Protein AF-A0A7S1B4K0-F1 (afdb_monomer)

Nearest PDB structures (foldseek):
  6wnx-assembly1_A  TM=6.138E-01  e=2.950E-02  Homo sapiens

Sequence (212 aa):
MIASDHLKQIILNEEEMNAKNFHQQQEREEKNQLESDNSTKKPMEPSNCQAIVSYGTLPMQVNKSYDADFLGHVLNEICIHDSTYERGHDSAISKHMSHQEPSESTFSNALTLIGDVTPCILSYCDAPALCNAACVSQTWNAVANSDEMWEVLCRHRFGISSSEVLPPPDPTKMLYILAYKQLKDVFRNSMDSHCFFRNSYFTQNIQFLPRF

Organism: NCBI:txid216773

Secondary structure (DSSP, 8-state):
-HHHHHHHHHHHHHHHHHHHHHHHHHHHHHHHHHHHGGG------------------------S---HHHHHHHHHHHTTGGG-TT-----------------THHHHHHHHHHHHHHHHHHTT--HHHHHHHHTT-HHHHHHHT-HHHHHHHHHHHHS--GGGSSSPPSSHHHHHHHHHHHHHHHHHHHHHHHHHTTSSSS----------

pLDDT: mean 73.29, std 20.05, range [35.03, 96.25]

Structure (mmCIF, N/CA/C/O backbone):
data_AF-A0A7S1B4K0-F1
#
_entry.id   AF-A0A7S1B4K0-F1
#
loop_
_atom_site.group_PDB
_atom_site.id
_atom_site.type_symbol
_atom_site.label_atom_id
_atom_site.label_alt_id
_atom_site.label_comp_id
_atom_site.label_asym_id
_atom_site.label_entity_id
_atom_site.label_seq_id
_atom_site.pdbx_PDB_ins_code
_atom_site.Cartn_x
_atom_site.Cartn_y
_atom_site.Cartn_z
_atom_site.occupancy
_atom_site.B_iso_or_equiv
_atom_site.auth_seq_id
_atom_site.auth_comp_id
_atom_site.auth_asym_id
_atom_site.auth_atom_id
_atom_site.pdbx_PDB_model_num
ATOM 1 N N . MET A 1 1 ? -55.772 -15.298 5.135 1.00 60.38 1 MET A N 1
ATOM 2 C CA . MET A 1 1 ? -55.050 -16.560 4.844 1.00 60.38 1 MET A CA 1
ATOM 3 C C . MET A 1 1 ? -54.403 -16.607 3.455 1.00 60.38 1 MET A C 1
ATOM 5 O O . MET A 1 1 ? -53.394 -17.276 3.336 1.00 60.38 1 MET A O 1
ATOM 9 N N . ILE A 1 2 ? -54.871 -15.859 2.444 1.00 69.00 2 ILE A N 1
ATOM 10 C CA . ILE A 1 2 ? -54.344 -15.917 1.056 1.00 69.00 2 ILE A CA 1
ATOM 11 C C . ILE A 1 2 ? -52.885 -15.416 0.910 1.00 69.00 2 ILE A C 1
ATOM 13 O O . ILE A 1 2 ? -52.144 -15.895 0.060 1.00 69.00 2 ILE A O 1
ATOM 17 N N . ALA A 1 3 ? -52.428 -14.499 1.768 1.00 71.12 3 ALA A N 1
ATOM 18 C CA . ALA A 1 3 ? -51.077 -13.933 1.674 1.00 71.12 3 ALA A CA 1
ATOM 19 C C . ALA A 1 3 ? -49.942 -14.931 1.994 1.00 71.12 3 ALA A C 1
ATOM 21 O O . ALA A 1 3 ? -48.810 -14.724 1.566 1.00 71.12 3 ALA A O 1
ATOM 22 N N . SER A 1 4 ? -50.226 -16.016 2.726 1.00 81.94 4 SER A N 1
ATOM 23 C CA . SER A 1 4 ? -49.189 -16.975 3.130 1.00 81.94 4 SER A CA 1
ATOM 24 C C . SER A 1 4 ? -48.783 -17.923 2.001 1.00 81.94 4 SER A C 1
ATOM 26 O O . SER A 1 4 ? -47.619 -18.313 1.941 1.00 81.94 4 SER A O 1
ATOM 28 N N . ASP A 1 5 ? -49.706 -18.275 1.105 1.00 88.75 5 ASP A N 1
ATOM 29 C CA . ASP A 1 5 ? -49.426 -19.220 0.018 1.00 88.75 5 ASP A CA 1
ATOM 30 C C . ASP A 1 5 ? -48.651 -18.559 -1.128 1.00 88.75 5 ASP A C 1
ATOM 32 O O . ASP A 1 5 ? -47.794 -19.189 -1.746 1.00 88.75 5 ASP A O 1
ATOM 36 N N . HIS A 1 6 ? -48.864 -17.258 -1.351 1.00 87.75 6 HIS A N 1
ATOM 37 C CA . HIS A 1 6 ? -48.125 -16.499 -2.362 1.00 87.75 6 HIS A CA 1
ATOM 38 C C . HIS A 1 6 ? -46.638 -16.332 -1.999 1.00 87.75 6 HIS A C 1
ATOM 40 O O . HIS A 1 6 ? -45.775 -16.394 -2.869 1.00 87.75 6 HIS A O 1
ATOM 46 N N . LEU A 1 7 ? -46.318 -16.168 -0.711 1.00 88.06 7 LEU A N 1
ATOM 47 C CA . LEU A 1 7 ? -44.932 -16.074 -0.233 1.00 88.06 7 LEU A CA 1
ATOM 48 C C . LEU A 1 7 ? -44.173 -17.400 -0.378 1.00 88.06 7 LEU A C 1
ATOM 50 O O . LEU A 1 7 ? -43.013 -17.397 -0.775 1.00 88.06 7 LEU A O 1
ATOM 54 N N . LYS A 1 8 ? -44.837 -18.537 -0.133 1.00 89.81 8 LYS A N 1
ATOM 55 C CA . LYS A 1 8 ? -44.232 -19.866 -0.325 1.00 89.81 8 LYS A CA 1
ATOM 56 C C . LYS A 1 8 ? -43.901 -20.146 -1.791 1.00 89.81 8 LYS A C 1
ATOM 58 O O . LYS A 1 8 ? -42.855 -20.714 -2.072 1.00 89.81 8 LYS A O 1
ATOM 63 N N . GLN A 1 9 ? -44.760 -19.711 -2.713 1.00 88.25 9 GLN A N 1
ATOM 64 C CA . GLN A 1 9 ? -44.511 -19.838 -4.152 1.00 88.25 9 GLN A CA 1
ATOM 65 C C . GLN A 1 9 ? -43.302 -19.013 -4.614 1.00 88.25 9 GLN A C 1
ATOM 67 O O . GLN A 1 9 ? -42.521 -19.483 -5.433 1.00 88.25 9 GLN A O 1
ATOM 72 N N . ILE A 1 10 ? -43.104 -17.808 -4.067 1.00 90.50 10 ILE A N 1
ATOM 73 C CA . ILE A 1 10 ? -41.937 -16.978 -4.409 1.00 90.50 10 ILE A CA 1
ATOM 74 C C . ILE A 1 10 ? -40.638 -17.655 -3.956 1.00 90.50 10 ILE A C 1
ATOM 76 O O . ILE A 1 10 ? -39.708 -17.756 -4.749 1.00 90.50 10 ILE A O 1
ATOM 80 N N . ILE A 1 11 ? -40.602 -18.169 -2.723 1.00 90.75 11 ILE A N 1
ATOM 81 C CA . ILE A 1 11 ? -39.408 -18.822 -2.164 1.00 90.75 11 ILE A CA 1
ATOM 82 C C . ILE A 1 11 ? -39.040 -20.075 -2.970 1.00 90.75 11 ILE A C 1
ATOM 84 O O . ILE A 1 11 ? -37.884 -20.246 -3.343 1.00 90.75 11 ILE A O 1
ATOM 88 N N . LEU A 1 12 ? -40.026 -20.912 -3.312 1.00 91.06 12 LEU A N 1
ATOM 89 C CA . LEU A 1 12 ? -39.785 -22.118 -4.112 1.00 91.06 12 LEU A CA 1
ATOM 90 C C . LEU A 1 12 ? -39.248 -21.794 -5.516 1.00 91.06 12 LEU A C 1
ATOM 92 O O . LEU A 1 12 ? -38.350 -22.476 -6.006 1.00 91.06 12 LEU A O 1
ATOM 96 N N . ASN A 1 13 ? -39.746 -20.727 -6.145 1.00 91.00 13 ASN A N 1
ATOM 97 C CA . ASN A 1 13 ? -39.264 -20.302 -7.461 1.00 91.00 13 ASN A CA 1
ATOM 98 C C . ASN A 1 13 ? -37.827 -19.756 -7.413 1.00 91.00 13 ASN A C 1
ATOM 100 O O . ASN A 1 13 ? -37.070 -19.925 -8.369 1.00 91.00 13 ASN A O 1
ATOM 104 N N . GLU A 1 14 ? -37.444 -19.103 -6.316 1.00 92.19 14 GLU A N 1
ATOM 105 C CA . GLU A 1 14 ? -36.091 -18.577 -6.126 1.00 92.19 14 GLU A CA 1
ATOM 106 C C . GLU A 1 14 ? -35.074 -19.706 -5.900 1.00 92.19 14 GLU A C 1
ATOM 108 O O . GLU A 1 14 ? -34.0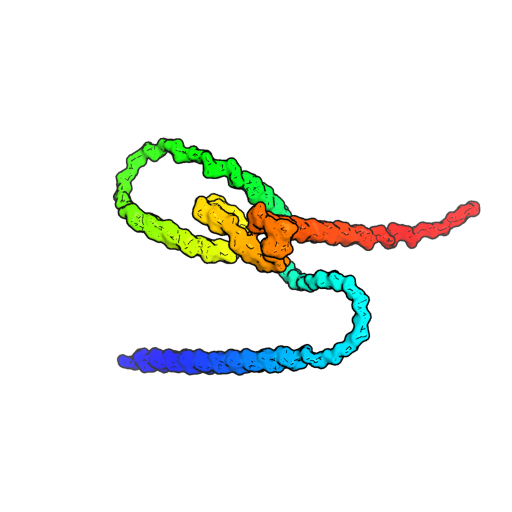04 -19.710 -6.512 1.00 92.19 14 GLU A O 1
ATOM 113 N N . GLU A 1 15 ? -35.439 -20.723 -5.114 1.00 92.69 15 GLU A N 1
ATOM 114 C CA . GLU A 1 15 ? -34.623 -21.929 -4.931 1.00 92.69 15 GLU A CA 1
ATOM 115 C C . GLU A 1 15 ? -34.437 -22.702 -6.247 1.00 92.69 15 GLU A C 1
ATOM 117 O O . GLU A 1 15 ? -33.321 -23.122 -6.568 1.00 92.69 15 GLU A O 1
ATOM 122 N N . GLU A 1 16 ? -35.491 -22.832 -7.061 1.00 92.31 16 GLU A N 1
ATOM 123 C CA . GLU A 1 16 ? -35.404 -23.519 -8.353 1.00 92.31 16 GLU A CA 1
ATOM 124 C C . GLU A 1 16 ? -34.523 -22.758 -9.361 1.00 92.31 16 GLU A C 1
ATOM 126 O O . GLU A 1 16 ? -33.751 -23.371 -10.107 1.00 92.31 16 GLU A O 1
ATOM 131 N N . MET A 1 17 ? -34.585 -21.421 -9.377 1.00 88.56 17 MET A N 1
ATOM 132 C CA . MET A 1 17 ? -33.692 -20.609 -10.214 1.00 88.56 17 MET A CA 1
ATOM 133 C C . MET A 1 17 ? -32.230 -20.713 -9.769 1.00 88.56 17 MET A C 1
ATOM 135 O O . MET A 1 17 ? -31.342 -20.832 -10.618 1.00 88.56 17 MET A O 1
ATOM 139 N N . ASN A 1 18 ? -31.970 -20.732 -8.461 1.00 90.06 18 ASN A N 1
ATOM 140 C CA . ASN A 1 18 ? -30.614 -20.877 -7.935 1.00 90.06 18 ASN A CA 1
ATOM 141 C C . ASN A 1 18 ? -30.009 -22.249 -8.269 1.00 90.06 18 ASN A C 1
ATOM 143 O O . ASN A 1 18 ? -28.850 -22.318 -8.682 1.00 90.06 18 ASN A O 1
ATOM 147 N N . ALA A 1 19 ? -30.797 -23.327 -8.197 1.00 91.75 19 ALA A N 1
ATOM 148 C CA . ALA A 1 19 ? -30.345 -24.663 -8.586 1.00 91.75 19 ALA A CA 1
ATOM 149 C C . ALA A 1 19 ? -29.967 -24.747 -10.079 1.00 91.75 19 ALA A C 1
ATOM 151 O O . ALA A 1 19 ? -28.950 -25.349 -10.434 1.00 91.75 19 ALA A O 1
ATOM 152 N N . LYS A 1 20 ? -30.741 -24.096 -10.960 1.00 91.62 20 LYS A N 1
ATOM 153 C CA . LYS A 1 20 ? -30.453 -24.051 -12.406 1.00 91.62 20 LYS A 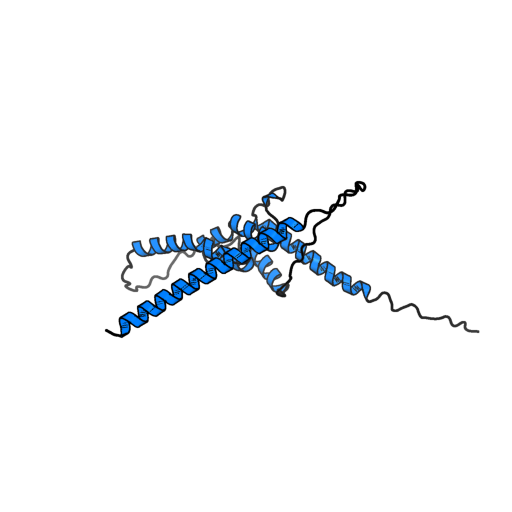CA 1
ATOM 154 C C . LYS A 1 20 ? -29.180 -23.263 -12.724 1.00 91.62 20 LYS A C 1
ATOM 156 O O . LYS A 1 20 ? -28.393 -23.702 -13.562 1.00 91.62 20 LYS A O 1
ATOM 161 N N . ASN A 1 21 ? -28.948 -22.142 -12.039 1.00 89.75 21 ASN A N 1
ATOM 162 C CA . ASN A 1 21 ? -27.729 -21.347 -12.219 1.00 89.75 21 ASN A CA 1
ATOM 163 C C . ASN A 1 21 ? -26.472 -22.105 -11.778 1.00 89.75 21 ASN A C 1
ATOM 165 O O . ASN A 1 21 ? -25.463 -22.064 -12.481 1.00 89.75 21 ASN A O 1
ATOM 169 N N . PHE A 1 22 ? -26.542 -22.836 -10.662 1.00 91.88 22 PHE A N 1
ATOM 170 C CA . PHE A 1 22 ? -25.411 -23.627 -10.176 1.00 91.88 22 PHE A CA 1
ATOM 171 C C . PHE A 1 22 ? -24.997 -24.711 -11.181 1.00 91.88 22 PHE A C 1
ATOM 173 O O . PHE A 1 22 ? -23.818 -24.842 -11.505 1.00 91.88 22 PHE A O 1
ATOM 180 N N . HIS A 1 23 ? -25.968 -25.435 -11.748 1.00 91.44 23 HIS A N 1
ATOM 181 C CA . HIS A 1 23 ? -25.673 -26.480 -12.729 1.00 91.44 23 HIS A CA 1
ATOM 182 C C . HIS A 1 23 ? -25.078 -25.912 -14.029 1.00 91.44 23 HIS A C 1
ATOM 184 O O . HIS A 1 23 ? -24.101 -26.445 -14.551 1.00 91.44 23 HIS A O 1
ATOM 190 N N . GLN A 1 24 ? -25.592 -24.772 -14.506 1.00 92.62 24 GLN A N 1
ATOM 191 C CA . GLN A 1 24 ? -25.048 -24.101 -15.690 1.00 92.62 24 GLN A CA 1
ATOM 192 C C . GLN A 1 24 ? -23.613 -23.591 -15.475 1.00 92.62 24 GLN A C 1
ATOM 194 O O . GLN A 1 24 ? -22.819 -23.548 -16.417 1.00 92.62 24 GLN A O 1
ATOM 199 N N . GLN A 1 25 ? -23.271 -23.177 -14.254 1.00 90.56 25 GLN A N 1
ATOM 200 C CA . GLN A 1 25 ? -21.917 -22.741 -13.931 1.00 90.56 25 GLN A CA 1
ATOM 201 C C . GLN A 1 25 ? -20.932 -23.917 -13.939 1.00 90.56 25 GLN A C 1
ATOM 203 O O . GLN A 1 25 ? -19.859 -23.796 -14.527 1.00 90.56 25 GLN A O 1
ATOM 208 N N . GLN A 1 26 ? -21.340 -25.070 -13.405 1.00 92.81 26 GLN A N 1
ATOM 209 C CA . GLN A 1 26 ? -20.536 -26.292 -13.415 1.00 92.81 26 GLN A CA 1
ATOM 210 C C . GLN A 1 26 ? -20.228 -26.778 -14.846 1.00 92.81 26 GLN A C 1
ATOM 212 O O . GLN A 1 26 ? -19.078 -27.079 -15.160 1.00 92.81 26 GLN A O 1
ATOM 217 N N . GLU A 1 27 ? -21.211 -26.752 -15.755 1.00 91.56 27 GLU A N 1
ATOM 218 C CA . GLU A 1 27 ? -20.994 -27.112 -17.170 1.00 91.56 27 GLU A CA 1
ATOM 219 C C . GLU A 1 27 ? -20.003 -26.175 -17.887 1.00 91.56 27 GLU A C 1
ATOM 221 O O . GLU A 1 27 ? -19.258 -26.600 -18.776 1.00 91.56 27 GLU A O 1
ATOM 226 N N . ARG A 1 28 ? -19.967 -24.883 -17.522 1.00 89.38 28 ARG A N 1
ATOM 227 C CA . ARG A 1 28 ? -18.998 -23.930 -18.095 1.00 89.38 28 ARG A CA 1
ATOM 228 C C . ARG A 1 28 ? -17.578 -24.201 -17.611 1.00 89.38 28 ARG A C 1
ATOM 230 O O . ARG A 1 28 ? -16.643 -24.057 -18.396 1.00 89.38 28 ARG A O 1
ATOM 237 N N . GLU A 1 29 ? -17.417 -24.585 -16.350 1.00 90.31 29 GLU A N 1
ATOM 238 C CA . GLU A 1 29 ? -16.110 -24.911 -15.775 1.00 90.31 29 GLU A CA 1
ATOM 239 C C . GLU A 1 29 ? -15.529 -26.185 -16.402 1.00 90.31 29 GLU A C 1
ATOM 241 O O . GLU A 1 29 ? -14.379 -26.171 -16.846 1.00 90.31 29 GLU A O 1
ATOM 246 N N . GLU A 1 30 ? -16.338 -27.235 -16.577 1.00 87.69 30 GLU A N 1
ATOM 247 C CA . GLU A 1 30 ? -15.905 -28.467 -17.255 1.00 87.69 30 GLU A CA 1
ATOM 248 C C . GLU A 1 30 ? -15.497 -28.219 -18.714 1.00 87.69 30 GLU A C 1
ATOM 250 O O . GLU A 1 30 ? -14.489 -28.751 -19.190 1.00 87.69 30 GLU A O 1
ATOM 255 N N . LYS A 1 31 ? -16.232 -27.355 -19.427 1.00 84.12 31 LYS A N 1
ATOM 256 C CA . LYS A 1 31 ? -15.904 -27.006 -20.814 1.00 84.12 31 LYS A CA 1
ATOM 257 C C . LYS A 1 31 ? -14.575 -26.252 -20.930 1.00 84.12 31 LYS A C 1
ATOM 259 O O . LYS A 1 31 ? -13.806 -26.524 -21.850 1.00 84.12 31 LYS A O 1
ATOM 264 N N . ASN A 1 32 ? -14.284 -25.351 -19.992 1.00 80.50 32 ASN A N 1
ATOM 265 C CA . ASN A 1 32 ? -13.027 -24.599 -19.976 1.00 80.50 32 ASN A CA 1
ATOM 266 C C . ASN A 1 32 ? -11.820 -25.490 -19.635 1.00 80.50 32 ASN A C 1
ATOM 268 O O . ASN A 1 32 ? -10.732 -25.278 -20.169 1.00 80.50 32 ASN A O 1
ATOM 272 N N . GLN A 1 33 ? -12.005 -26.509 -18.788 1.00 78.50 33 GLN A N 1
ATOM 273 C CA . GLN A 1 33 ? -10.946 -27.458 -18.434 1.00 78.50 33 GLN A CA 1
ATOM 274 C C . GLN A 1 33 ? -10.470 -28.256 -19.664 1.00 78.50 33 GLN A C 1
ATOM 276 O O . GLN A 1 33 ? -9.268 -28.359 -19.916 1.00 78.50 33 GLN A O 1
ATOM 281 N N . LEU A 1 34 ? -11.417 -28.747 -20.476 1.00 73.88 34 LEU A N 1
ATOM 282 C CA . LEU A 1 34 ? -11.151 -29.539 -21.685 1.00 73.88 34 LEU A CA 1
ATOM 283 C C . LEU A 1 34 ? -10.461 -28.751 -22.811 1.00 73.88 34 LEU A C 1
ATOM 285 O O . LEU A 1 34 ? -9.765 -29.341 -23.639 1.00 73.88 34 LEU A O 1
ATOM 289 N N . GLU A 1 35 ? -10.636 -27.431 -22.861 1.00 72.31 35 GLU A N 1
ATOM 290 C CA . GLU A 1 35 ? -9.981 -26.585 -23.865 1.00 72.31 35 GLU A CA 1
ATOM 291 C C . GLU A 1 35 ? -8.507 -26.309 -23.515 1.00 72.31 35 GLU A C 1
ATOM 293 O O . GLU A 1 35 ? -7.680 -26.140 -24.413 1.00 72.31 35 GLU A O 1
ATOM 298 N N . SER A 1 36 ? -8.140 -26.368 -22.227 1.00 67.12 36 SER A N 1
ATOM 299 C CA . SER A 1 36 ? -6.757 -26.144 -21.779 1.00 67.12 36 SER A CA 1
ATOM 300 C C . SER A 1 36 ? -5.808 -27.304 -22.127 1.00 67.12 36 SER A C 1
ATOM 302 O O . SER A 1 36 ? -4.641 -27.076 -22.455 1.00 67.12 36 SER A O 1
ATOM 304 N N . ASP A 1 37 ? -6.316 -28.540 -22.178 1.00 62.91 37 ASP A N 1
ATOM 305 C CA . ASP A 1 37 ? -5.488 -29.738 -22.383 1.00 62.91 37 ASP A CA 1
ATOM 306 C C . ASP A 1 37 ? -5.106 -29.987 -23.856 1.00 62.91 37 ASP A C 1
ATOM 308 O O . ASP A 1 37 ? -4.160 -30.724 -24.149 1.00 62.91 37 ASP A O 1
ATOM 312 N N . ASN A 1 38 ? -5.776 -29.334 -24.812 1.00 61.84 38 ASN A N 1
ATOM 313 C CA . ASN A 1 38 ? -5.516 -29.526 -26.244 1.00 61.84 38 ASN A CA 1
ATOM 314 C C . ASN A 1 38 ? -4.431 -28.600 -26.831 1.00 61.84 38 ASN A C 1
ATOM 316 O O . ASN A 1 38 ? -4.090 -28.736 -28.008 1.00 61.84 38 ASN A O 1
ATOM 320 N N . SER A 1 39 ? -3.832 -27.699 -26.041 1.00 56.06 39 SER A N 1
ATOM 321 C CA . SER A 1 39 ? -2.858 -26.715 -26.551 1.00 56.06 39 SER A CA 1
ATOM 322 C C . SER A 1 39 ? -1.377 -27.135 -26.454 1.00 56.06 39 SER A C 1
ATOM 324 O O . SER A 1 39 ? -0.501 -26.339 -26.803 1.00 56.06 39 SER A O 1
ATOM 326 N N . THR A 1 40 ? -1.057 -28.371 -26.047 1.00 57.19 40 THR A N 1
ATOM 327 C CA . THR A 1 40 ? 0.341 -28.772 -25.762 1.00 57.19 40 THR A CA 1
ATOM 328 C C . THR A 1 40 ? 0.795 -30.019 -26.523 1.00 57.19 40 THR A C 1
ATOM 330 O O . THR A 1 40 ? 1.236 -30.996 -25.928 1.00 57.19 40 THR A O 1
ATOM 333 N N . LYS A 1 41 ? 0.747 -30.001 -27.861 1.00 57.62 41 LYS A N 1
ATOM 334 C CA . LYS A 1 41 ? 1.582 -30.891 -28.696 1.00 57.62 41 LYS A CA 1
A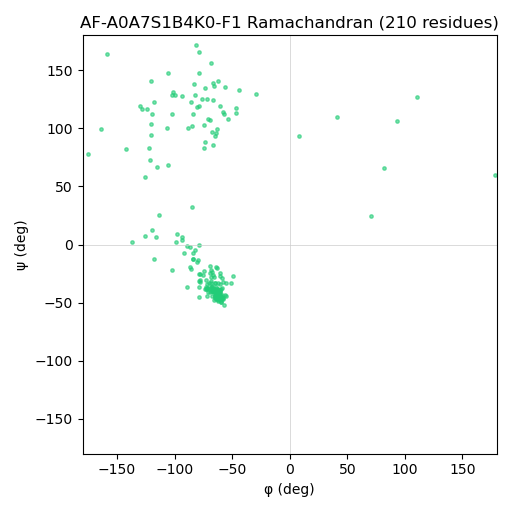TOM 335 C C . LYS A 1 41 ? 2.078 -30.165 -29.948 1.00 57.62 41 LYS A C 1
ATOM 337 O O . LYS A 1 41 ? 1.530 -30.328 -31.033 1.00 57.62 41 LYS A O 1
ATOM 342 N N . LYS A 1 42 ? 3.161 -29.392 -29.806 1.00 60.22 42 LYS A N 1
ATOM 343 C CA . LYS A 1 42 ? 4.058 -29.074 -30.929 1.00 60.22 42 LYS A CA 1
ATOM 344 C C . LYS A 1 42 ? 5.306 -29.965 -30.844 1.00 60.22 42 LYS A C 1
ATOM 346 O O . LYS A 1 42 ? 5.879 -30.058 -29.759 1.00 60.22 42 LYS A O 1
ATOM 351 N N . PRO A 1 43 ? 5.728 -30.620 -31.941 1.00 52.38 43 PRO A N 1
ATOM 352 C CA . PRO A 1 43 ? 6.969 -31.385 -31.976 1.00 52.38 43 PRO A CA 1
ATOM 353 C C . PRO A 1 43 ? 8.176 -30.456 -31.818 1.00 52.38 43 PRO A C 1
ATOM 355 O O . PRO A 1 43 ? 8.238 -29.386 -32.421 1.00 52.38 43 PRO A O 1
ATOM 358 N N . MET A 1 44 ? 9.114 -30.891 -30.986 1.00 53.59 44 MET A N 1
ATOM 359 C CA . MET A 1 44 ? 10.335 -30.192 -30.607 1.00 53.59 44 MET A CA 1
ATOM 360 C C . MET A 1 44 ? 11.420 -30.455 -31.665 1.00 53.59 44 MET A C 1
ATOM 362 O O . MET A 1 44 ? 11.884 -31.586 -31.795 1.00 53.59 44 MET A O 1
ATOM 366 N N . GLU A 1 45 ? 11.817 -29.432 -32.427 1.00 57.62 45 GLU A N 1
ATOM 367 C CA . GLU A 1 45 ? 13.062 -29.461 -33.208 1.00 57.62 45 GLU A CA 1
ATOM 368 C C . GLU A 1 45 ? 14.256 -29.069 -32.317 1.00 57.62 45 GLU A C 1
ATOM 370 O O . GLU A 1 45 ? 14.150 -28.115 -31.538 1.00 57.62 45 GLU A O 1
ATOM 375 N N . PRO A 1 46 ? 15.410 -29.755 -32.417 1.00 57.69 46 PRO A N 1
ATOM 376 C CA . PRO A 1 46 ? 16.600 -29.398 -31.663 1.00 57.69 46 PRO A CA 1
ATOM 377 C C . PRO A 1 46 ? 17.390 -28.311 -32.405 1.00 57.69 46 PRO A C 1
ATOM 379 O O . PRO A 1 46 ? 18.143 -28.602 -33.332 1.00 57.69 46 PRO A O 1
ATOM 382 N N . SER A 1 47 ? 17.267 -27.056 -31.966 1.00 45.62 47 SER A N 1
ATOM 383 C CA . SER A 1 47 ? 18.157 -25.973 -32.399 1.00 45.62 47 SER A CA 1
ATOM 384 C C . SER A 1 47 ? 18.893 -25.355 -31.215 1.00 45.62 47 SER A C 1
ATOM 386 O O . SER A 1 47 ? 18.343 -24.574 -30.448 1.00 45.62 47 SER A O 1
ATOM 388 N N . ASN A 1 48 ? 20.161 -25.748 -31.124 1.00 45.44 48 ASN A N 1
ATOM 389 C CA . ASN A 1 48 ? 21.339 -24.933 -30.842 1.00 45.44 48 ASN A CA 1
ATOM 390 C C . ASN A 1 48 ? 21.233 -23.842 -29.755 1.00 45.44 48 ASN A C 1
ATOM 392 O O . ASN A 1 48 ? 20.637 -22.782 -29.935 1.00 45.44 48 ASN A O 1
ATOM 396 N N . CYS A 1 49 ? 21.921 -24.100 -28.644 1.00 45.56 49 CYS A N 1
ATOM 397 C CA . CYS A 1 49 ? 22.068 -23.223 -27.495 1.00 45.56 49 CYS A CA 1
ATOM 398 C C . CYS A 1 49 ? 22.693 -21.866 -27.862 1.00 45.56 49 CYS A C 1
ATOM 400 O O . CYS A 1 49 ? 23.889 -21.778 -28.138 1.00 45.56 49 CYS A O 1
ATOM 402 N N . GLN A 1 50 ? 21.917 -20.792 -27.728 1.00 39.69 50 GLN A N 1
ATOM 403 C CA . GLN A 1 50 ? 22.437 -19.485 -27.332 1.00 39.69 50 GLN A CA 1
ATOM 404 C C . GLN A 1 50 ? 21.598 -18.973 -26.164 1.00 39.69 50 GLN A C 1
ATOM 406 O O . GLN A 1 50 ? 20.388 -18.790 -26.276 1.00 39.69 50 GLN A O 1
ATOM 411 N N . ALA A 1 51 ? 22.253 -18.803 -25.016 1.00 48.12 51 ALA A N 1
ATOM 412 C CA . ALA A 1 51 ? 21.663 -18.230 -23.820 1.00 48.12 51 ALA A CA 1
ATOM 413 C C . ALA A 1 51 ? 21.353 -16.748 -24.075 1.00 48.12 51 ALA A C 1
ATOM 415 O O . ALA A 1 51 ? 22.228 -15.891 -23.973 1.00 48.12 51 ALA A O 1
ATOM 416 N N . ILE A 1 52 ? 20.103 -16.459 -24.427 1.00 39.72 52 ILE A N 1
ATOM 417 C CA . ILE A 1 52 ? 19.542 -15.112 -24.401 1.00 39.72 52 ILE A CA 1
ATOM 418 C C . ILE A 1 52 ? 18.674 -15.045 -23.149 1.00 39.72 52 ILE A C 1
ATOM 420 O O . ILE A 1 52 ? 17.657 -15.729 -23.047 1.00 39.72 52 ILE A O 1
ATOM 424 N N . VAL A 1 53 ? 19.105 -14.240 -22.180 1.00 42.09 53 VAL A N 1
ATOM 425 C CA . VAL A 1 53 ? 18.304 -13.862 -21.013 1.00 42.09 53 VAL A CA 1
ATOM 426 C C . VAL A 1 53 ? 17.101 -13.077 -21.534 1.00 42.09 53 VAL A C 1
ATOM 428 O O . VAL A 1 53 ? 17.213 -11.911 -21.907 1.00 42.09 53 VAL A O 1
ATOM 431 N N . SER A 1 54 ? 15.961 -13.754 -21.653 1.00 36.78 54 SER A N 1
ATOM 432 C CA . SER A 1 54 ? 14.705 -13.161 -22.098 1.00 36.78 54 SER A CA 1
ATOM 433 C C . SER A 1 54 ? 13.978 -12.610 -20.875 1.00 36.78 54 SER A C 1
ATOM 435 O O . SER A 1 54 ? 13.372 -13.358 -20.111 1.00 36.78 54 SER A O 1
ATOM 437 N N . TYR A 1 55 ? 14.069 -11.299 -20.657 1.00 41.25 55 TYR A N 1
ATOM 438 C CA . TYR A 1 55 ? 13.176 -10.614 -19.729 1.00 41.25 55 TYR A CA 1
ATOM 439 C C . TYR A 1 55 ? 11.788 -10.571 -20.372 1.00 41.25 55 TYR A C 1
ATOM 441 O O . TYR A 1 55 ? 11.565 -9.865 -21.359 1.00 41.25 55 TYR A O 1
ATOM 449 N N . GLY A 1 56 ? 10.866 -11.377 -19.843 1.00 35.59 56 GLY A N 1
ATOM 450 C CA . GLY A 1 56 ? 9.469 -11.383 -20.257 1.00 35.59 56 GLY A CA 1
ATOM 451 C C . GLY A 1 56 ? 8.871 -9.987 -20.098 1.00 35.59 56 GLY A C 1
ATOM 452 O O . GLY A 1 56 ? 8.720 -9.483 -18.990 1.00 35.59 56 GLY A O 1
ATOM 453 N N . THR A 1 57 ? 8.552 -9.350 -21.221 1.00 42.09 57 THR A N 1
ATOM 454 C CA . THR A 1 57 ? 7.835 -8.074 -21.249 1.00 42.09 57 THR A CA 1
ATOM 455 C C . THR A 1 57 ? 6.372 -8.352 -20.920 1.00 42.09 57 THR A C 1
ATOM 457 O O . THR A 1 57 ? 5.628 -8.860 -21.758 1.00 42.09 57 THR A O 1
ATOM 460 N N . LEU A 1 58 ? 5.962 -8.061 -19.685 1.00 39.88 58 LEU A N 1
ATOM 461 C CA . LEU A 1 58 ? 4.559 -8.109 -19.284 1.00 39.88 58 LEU A CA 1
ATOM 462 C C . LEU A 1 58 ? 3.808 -6.903 -19.876 1.00 39.88 58 LEU A C 1
ATOM 464 O O . LEU A 1 58 ? 4.296 -5.774 -19.774 1.00 39.88 58 LEU A O 1
ATOM 468 N N . PRO A 1 59 ? 2.611 -7.090 -20.460 1.00 35.31 59 PRO A N 1
ATOM 469 C CA . PRO A 1 59 ? 1.769 -5.981 -20.881 1.00 35.31 59 PRO A CA 1
ATOM 470 C C . PRO A 1 59 ? 1.146 -5.317 -19.644 1.00 35.31 59 PRO A C 1
ATOM 472 O O . PRO A 1 59 ? 0.051 -5.673 -19.213 1.00 35.31 59 PRO A O 1
ATOM 475 N N . MET A 1 60 ? 1.839 -4.341 -19.052 1.00 36.84 60 MET A N 1
ATOM 476 C CA . MET A 1 60 ? 1.228 -3.457 -18.058 1.00 36.84 60 MET A CA 1
ATOM 477 C C . MET A 1 60 ? 0.207 -2.560 -18.763 1.00 36.84 60 MET A C 1
ATOM 479 O O . MET A 1 60 ? 0.555 -1.632 -19.490 1.00 36.84 60 MET A O 1
ATOM 483 N N . GLN A 1 61 ? -1.074 -2.844 -18.541 1.00 35.03 61 GLN A N 1
ATOM 484 C CA . GLN A 1 61 ? -2.179 -1.944 -18.861 1.00 35.03 61 GLN A CA 1
ATOM 485 C C . GLN A 1 61 ? -2.048 -0.691 -17.979 1.00 35.03 61 GLN A C 1
ATOM 487 O O . GLN A 1 61 ? -2.493 -0.670 -16.832 1.00 35.03 61 GLN A O 1
ATOM 492 N N . VAL A 1 62 ? -1.389 0.350 -18.497 1.00 39.62 62 VAL A N 1
ATOM 493 C CA . VAL A 1 62 ? -1.262 1.660 -17.844 1.00 39.62 62 VAL A CA 1
ATOM 494 C C . VAL A 1 62 ? -2.599 2.388 -17.964 1.00 39.62 62 VAL A C 1
ATOM 496 O O . VAL A 1 62 ? -2.810 3.193 -18.866 1.00 39.62 62 VAL A O 1
ATOM 499 N N . ASN A 1 63 ? -3.527 2.090 -17.059 1.00 39.16 63 ASN A N 1
ATOM 500 C CA . ASN A 1 63 ? -4.719 2.905 -16.874 1.00 39.16 63 ASN A CA 1
ATOM 501 C C . ASN A 1 63 ? -4.524 3.822 -15.666 1.00 39.16 63 ASN A C 1
ATOM 503 O O . ASN A 1 63 ? -4.232 3.358 -14.565 1.00 39.16 63 ASN A O 1
ATOM 507 N N . LYS A 1 64 ? -4.784 5.113 -15.917 1.00 39.44 64 LYS A N 1
ATOM 508 C CA . LYS A 1 64 ? -4.682 6.303 -15.053 1.00 39.44 64 LYS A CA 1
ATOM 509 C C . LYS A 1 64 ? -3.336 7.031 -15.174 1.00 39.44 64 LYS A C 1
ATOM 511 O O . LYS A 1 64 ? -2.300 6.596 -14.686 1.00 39.44 64 LYS A O 1
ATOM 516 N N . SER A 1 65 ? -3.397 8.177 -15.855 1.00 39.31 65 SER A N 1
ATOM 517 C CA . SER A 1 65 ? -2.370 9.218 -15.869 1.00 39.31 65 SER A CA 1
ATOM 518 C C . SER A 1 65 ? -2.258 9.792 -14.460 1.00 39.31 65 SER A C 1
ATOM 520 O O . SER A 1 65 ? -3.067 10.629 -14.067 1.00 39.31 65 SER A O 1
ATOM 522 N N . TYR A 1 66 ? -1.307 9.294 -13.677 1.00 50.28 66 TYR A N 1
ATOM 523 C CA . TYR A 1 66 ? -0.968 9.891 -12.392 1.00 50.28 66 TYR A CA 1
ATOM 524 C C . TYR A 1 66 ? -0.029 11.067 -12.638 1.00 50.28 66 TYR A C 1
ATOM 526 O O . TYR A 1 66 ? 0.972 10.929 -13.340 1.00 50.28 66 TYR A O 1
ATOM 534 N N . ASP A 1 67 ? -0.380 12.214 -12.071 1.00 47.91 67 ASP A N 1
ATOM 535 C CA . ASP A 1 67 ? 0.403 13.438 -12.154 1.00 47.91 67 ASP A CA 1
ATOM 536 C C . ASP A 1 67 ? 1.792 13.214 -11.528 1.00 47.91 67 ASP A C 1
ATOM 538 O O . ASP A 1 67 ? 1.913 12.831 -10.358 1.00 47.91 67 ASP A O 1
ATOM 542 N N . ALA A 1 68 ? 2.851 13.374 -12.324 1.00 52.44 68 ALA A N 1
ATOM 543 C CA . ALA A 1 68 ? 4.223 13.061 -11.925 1.00 52.44 68 ALA A CA 1
ATOM 544 C C . ALA A 1 68 ? 4.726 13.950 -10.770 1.00 52.44 68 ALA A C 1
ATOM 546 O O . ALA A 1 68 ? 5.678 13.557 -10.074 1.00 52.44 68 ALA A O 1
ATOM 547 N N . ASP A 1 69 ? 4.060 15.090 -10.559 1.00 56.91 69 ASP A N 1
ATOM 548 C CA . ASP A 1 69 ? 4.336 16.074 -9.514 1.00 56.91 69 ASP A CA 1
ATOM 549 C C . ASP A 1 69 ? 3.781 15.636 -8.150 1.00 56.91 69 ASP A C 1
ATOM 551 O O . ASP A 1 69 ? 4.460 15.773 -7.129 1.00 56.91 69 ASP A O 1
ATOM 555 N N . PHE A 1 70 ? 2.613 14.981 -8.117 1.00 54.00 70 PHE A N 1
ATOM 556 C CA . PHE A 1 70 ? 2.014 14.460 -6.879 1.00 54.00 70 PHE A CA 1
ATOM 557 C C . PHE A 1 70 ? 2.915 13.416 -6.206 1.00 54.00 70 PHE A C 1
ATOM 559 O O . PHE A 1 70 ? 3.110 13.410 -4.994 1.00 54.00 70 PHE A O 1
ATOM 566 N N . LEU A 1 71 ? 3.544 12.556 -7.004 1.00 56.38 71 LEU A N 1
ATOM 567 C CA . LEU A 1 71 ? 4.425 11.496 -6.509 1.00 56.38 71 LEU A CA 1
ATOM 568 C C . LEU A 1 71 ? 5.790 12.027 -6.054 1.00 56.38 71 LEU A C 1
ATOM 570 O O . LEU A 1 71 ? 6.423 11.423 -5.190 1.00 56.38 71 LEU A O 1
ATOM 574 N N . GLY A 1 72 ? 6.235 13.160 -6.611 1.00 60.78 72 GLY A N 1
ATOM 575 C CA . GLY A 1 72 ? 7.389 13.899 -6.099 1.00 60.78 72 GLY A CA 1
ATOM 576 C C . GLY A 1 72 ? 7.122 14.447 -4.698 1.00 60.78 72 GLY A C 1
ATOM 577 O O . GLY A 1 72 ? 7.961 14.281 -3.817 1.00 60.78 72 GLY A O 1
ATOM 578 N N . HIS A 1 73 ? 5.928 15.001 -4.472 1.00 63.16 73 HIS A N 1
ATOM 579 C CA . HIS A 1 73 ? 5.490 15.442 -3.148 1.00 63.16 73 HIS A CA 1
ATOM 580 C C . HIS A 1 73 ? 5.355 14.285 -2.159 1.00 63.16 73 HIS A C 1
ATOM 582 O O . HIS A 1 73 ? 5.924 14.365 -1.077 1.00 63.16 73 HIS A O 1
ATOM 588 N N . VAL A 1 74 ? 4.712 13.180 -2.549 1.00 56.25 74 VAL A N 1
ATOM 589 C CA . VAL A 1 74 ? 4.550 12.002 -1.680 1.00 56.25 74 VAL A CA 1
ATOM 590 C C . VAL A 1 74 ? 5.906 11.403 -1.293 1.00 56.25 74 VAL A C 1
ATOM 592 O O . VAL A 1 74 ? 6.135 11.130 -0.124 1.00 56.25 74 VAL A O 1
ATOM 595 N N . LEU A 1 75 ? 6.854 11.250 -2.226 1.00 60.88 75 LEU A N 1
ATOM 596 C CA . LEU A 1 75 ? 8.196 10.749 -1.889 1.00 60.88 75 LEU A CA 1
ATOM 597 C C . LEU A 1 75 ? 9.009 11.733 -1.031 1.00 60.88 75 LEU A C 1
ATOM 599 O O . LEU A 1 75 ? 9.816 11.291 -0.217 1.00 60.88 75 LEU A O 1
ATOM 603 N N . ASN A 1 76 ? 8.801 13.042 -1.196 1.00 59.81 76 ASN A N 1
ATOM 604 C CA . ASN A 1 76 ? 9.445 14.057 -0.365 1.00 59.81 76 ASN A CA 1
ATOM 605 C C . ASN A 1 76 ? 8.842 14.087 1.052 1.00 59.81 76 ASN A C 1
ATOM 607 O O . ASN A 1 76 ? 9.584 14.191 2.021 1.00 59.81 76 ASN A O 1
ATOM 611 N N . GLU A 1 77 ? 7.526 13.913 1.197 1.00 54.25 77 GLU A N 1
ATOM 612 C CA . GLU A 1 77 ? 6.851 13.830 2.501 1.00 54.25 77 GLU A CA 1
ATOM 613 C C . GLU A 1 77 ? 7.141 12.516 3.239 1.00 54.25 77 GLU A C 1
ATOM 615 O O . GLU A 1 77 ? 7.374 12.539 4.449 1.00 54.25 77 GLU A O 1
ATOM 620 N N . ILE A 1 78 ? 7.232 11.385 2.524 1.00 55.88 78 ILE A N 1
ATOM 621 C CA . ILE A 1 78 ? 7.604 10.078 3.098 1.00 55.88 78 ILE A CA 1
ATOM 622 C C . ILE A 1 78 ? 8.981 10.128 3.776 1.00 55.88 78 ILE A C 1
ATOM 624 O O . ILE A 1 78 ? 9.188 9.437 4.769 1.00 55.88 78 ILE A O 1
ATOM 628 N N . CYS A 1 79 ? 9.915 10.943 3.276 1.00 50.44 79 CYS A N 1
ATOM 629 C CA . CYS A 1 79 ? 11.249 11.084 3.866 1.00 50.44 79 CYS A CA 1
ATOM 630 C C . CYS A 1 79 ? 11.328 12.086 5.030 1.00 50.44 79 CYS A C 1
ATOM 632 O O . CYS A 1 79 ? 12.346 12.106 5.717 1.00 50.44 79 CYS A O 1
ATOM 634 N N . ILE A 1 80 ? 10.310 12.922 5.261 1.00 49.97 80 ILE A N 1
ATOM 635 C CA . ILE A 1 80 ? 10.397 14.029 6.233 1.00 49.97 80 ILE A CA 1
ATOM 636 C C . ILE A 1 80 ? 9.679 13.709 7.557 1.00 49.97 80 ILE A C 1
ATOM 638 O O . ILE A 1 80 ? 10.028 14.277 8.592 1.00 49.97 80 ILE A O 1
ATOM 642 N N . HIS A 1 81 ? 8.729 12.770 7.580 1.00 49.59 81 HIS A N 1
ATOM 643 C CA . HIS A 1 81 ? 7.896 12.541 8.770 1.00 49.59 81 HIS A CA 1
ATOM 644 C C . HIS A 1 81 ? 8.450 11.573 9.832 1.00 49.59 81 HIS A C 1
ATOM 646 O O . HIS A 1 81 ? 7.847 11.456 10.897 1.00 49.59 81 HIS A O 1
ATOM 652 N N . ASP A 1 82 ? 9.616 10.957 9.619 1.00 45.69 82 ASP A N 1
ATOM 653 C CA . ASP A 1 82 ? 10.163 9.944 10.541 1.00 45.69 82 ASP A CA 1
ATOM 654 C C . ASP A 1 82 ? 10.845 10.527 11.805 1.00 45.69 82 ASP A C 1
ATOM 656 O O . ASP A 1 82 ? 11.338 9.784 12.645 1.00 45.69 82 ASP A O 1
ATOM 660 N N . SER A 1 83 ? 10.904 11.861 11.983 1.00 44.41 83 SER A N 1
ATOM 661 C CA . SER A 1 83 ? 11.770 12.464 13.019 1.00 44.41 83 SER A CA 1
ATOM 662 C C . SER A 1 83 ? 11.130 13.426 14.034 1.00 44.41 83 SER A C 1
ATOM 664 O O . SER A 1 83 ? 11.883 14.053 14.783 1.00 44.41 83 SER A O 1
ATOM 666 N N . THR A 1 84 ? 9.802 13.624 14.094 1.00 46.41 84 THR A N 1
ATOM 667 C CA . THR A 1 84 ? 9.252 14.687 14.982 1.00 46.41 84 THR A CA 1
ATOM 668 C C . THR A 1 84 ? 8.015 14.382 15.833 1.00 46.41 84 THR A C 1
ATOM 670 O O . THR A 1 84 ? 7.637 15.252 16.619 1.00 46.41 84 THR A O 1
ATOM 673 N N . TYR A 1 85 ? 7.436 13.177 15.827 1.00 47.97 85 TYR A N 1
ATOM 674 C CA . TYR A 1 85 ? 6.268 12.880 16.684 1.00 47.97 85 TYR A CA 1
ATOM 675 C C . TYR A 1 85 ? 6.614 12.452 18.132 1.00 47.97 85 TYR A C 1
ATOM 677 O O . TYR A 1 85 ? 5.895 11.685 18.757 1.00 47.97 85 TYR A O 1
ATOM 685 N N . GLU A 1 86 ? 7.708 12.974 18.689 1.00 46.94 86 GLU A N 1
ATOM 686 C CA . GLU A 1 86 ? 8.113 12.802 20.101 1.00 46.94 86 GLU A CA 1
ATOM 687 C C . GLU A 1 86 ? 8.063 14.138 20.871 1.00 46.94 86 GLU A C 1
ATOM 689 O O . GLU A 1 86 ? 8.794 14.356 21.836 1.00 46.94 86 GLU A O 1
ATOM 694 N N . ARG A 1 87 ? 7.234 15.105 20.445 1.00 45.62 87 ARG A N 1
ATOM 695 C CA . ARG A 1 87 ? 7.151 16.405 21.131 1.00 45.62 87 ARG A CA 1
ATOM 696 C C . ARG A 1 87 ? 5.858 16.547 21.922 1.00 45.62 87 ARG A C 1
ATOM 698 O O . ARG A 1 87 ? 4.802 16.847 21.375 1.00 45.62 87 ARG A O 1
ATOM 705 N N . GLY A 1 88 ? 6.013 16.327 23.226 1.00 50.38 88 GLY A N 1
ATOM 706 C CA . GLY A 1 88 ? 4.983 16.332 24.253 1.00 50.38 88 GLY A CA 1
ATOM 707 C C . GLY A 1 88 ? 3.985 17.483 24.175 1.00 50.38 88 GLY A C 1
ATOM 708 O O . GLY A 1 88 ? 4.345 18.657 24.096 1.00 50.38 88 GLY A O 1
ATOM 709 N N . HIS A 1 89 ? 2.716 17.108 24.287 1.00 48.62 89 HIS A N 1
ATOM 710 C CA . HIS A 1 89 ? 1.636 17.995 24.685 1.00 48.62 89 HIS A CA 1
ATOM 711 C C . HIS A 1 89 ? 1.239 17.656 26.122 1.00 48.62 89 HIS A C 1
ATOM 713 O O . HIS A 1 89 ? 0.150 17.159 26.395 1.00 48.62 89 HIS A O 1
ATOM 719 N N . ASP A 1 90 ? 2.151 17.946 27.048 1.00 57.66 90 ASP A N 1
ATOM 720 C CA . ASP A 1 90 ? 1.780 18.120 28.442 1.00 57.66 90 ASP A CA 1
ATOM 721 C C . ASP A 1 90 ? 1.331 19.569 28.654 1.00 57.66 90 ASP A C 1
ATOM 723 O O . ASP A 1 90 ? 2.090 20.520 28.467 1.00 57.66 90 ASP A O 1
ATOM 727 N N . SER A 1 91 ? 0.097 19.691 29.144 1.00 56.62 91 SER A N 1
ATOM 728 C CA . SER A 1 91 ? -0.358 20.709 30.094 1.00 56.62 91 SER A CA 1
ATOM 729 C C . SER A 1 91 ? -1.336 21.797 29.621 1.00 56.62 91 SER A C 1
ATOM 731 O O . SER A 1 91 ? -1.092 22.603 28.726 1.00 56.62 91 SER A O 1
ATOM 733 N N . ALA A 1 92 ? -2.404 21.855 30.423 1.00 56.62 92 ALA A N 1
ATOM 734 C CA . ALA A 1 92 ? -3.160 23.027 30.847 1.00 56.62 92 ALA A CA 1
ATOM 735 C C . ALA A 1 92 ? -4.235 23.603 29.913 1.00 56.62 92 ALA A C 1
ATOM 737 O O . ALA A 1 92 ? -4.225 24.787 29.588 1.00 56.62 92 ALA A O 1
ATOM 738 N N . ILE A 1 93 ? -5.297 22.826 29.678 1.00 52.00 93 ILE A N 1
ATOM 739 C CA . ILE A 1 93 ? -6.652 23.402 29.656 1.00 52.00 93 ILE A CA 1
ATOM 740 C C . ILE A 1 93 ? -7.500 22.686 30.708 1.00 52.00 93 ILE A C 1
ATOM 742 O O . ILE A 1 93 ? -8.237 21.744 30.446 1.00 52.00 93 ILE A O 1
ATOM 746 N N . SER A 1 94 ? -7.356 23.167 31.941 1.00 70.31 94 SER A N 1
ATOM 747 C CA . SER A 1 94 ? -8.349 22.989 32.994 1.00 70.31 94 SER A CA 1
ATOM 748 C C . SER A 1 94 ? -9.470 23.996 32.757 1.00 70.31 94 SER A C 1
ATOM 750 O O . SER A 1 94 ? -9.216 25.202 32.764 1.00 70.31 94 SER A O 1
ATOM 752 N N . LYS A 1 95 ? -10.698 23.509 32.548 1.00 58.16 95 LYS A N 1
ATOM 753 C CA . LYS A 1 95 ? -11.937 24.212 32.915 1.00 58.16 95 LYS A CA 1
ATOM 754 C C . LYS A 1 95 ? -13.116 23.240 32.908 1.00 58.16 95 LYS A C 1
ATOM 756 O O . LYS A 1 95 ? -13.668 22.920 31.865 1.00 58.16 95 LYS A O 1
ATOM 761 N N . HIS A 1 96 ? -13.451 22.791 34.119 1.00 59.91 96 HIS A N 1
ATOM 762 C CA . HIS A 1 96 ? -14.771 22.373 34.596 1.00 59.91 96 HIS A CA 1
ATOM 763 C C . HIS A 1 96 ? -15.879 22.268 33.527 1.00 59.91 96 HIS A C 1
ATOM 765 O O . HIS A 1 96 ? -16.622 23.221 33.297 1.00 59.91 96 HIS A O 1
ATOM 771 N N . MET A 1 97 ? -16.063 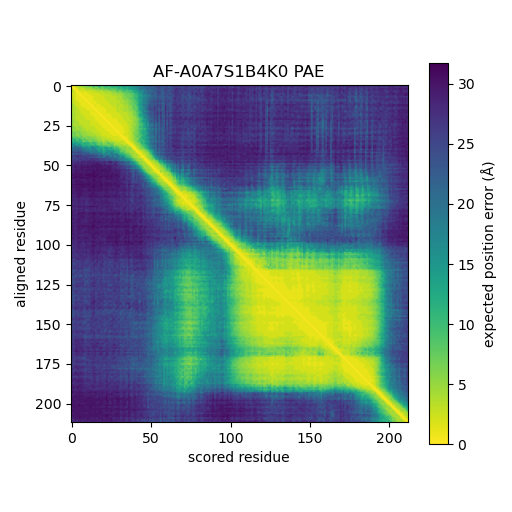21.072 32.970 1.00 57.19 97 MET A N 1
ATOM 772 C CA . MET A 1 97 ? -17.377 20.600 32.539 1.00 57.19 97 MET A CA 1
ATOM 773 C C . MET A 1 97 ? -17.636 19.273 33.241 1.00 57.19 97 MET A C 1
ATOM 775 O O . MET A 1 97 ? -16.892 18.311 33.075 1.00 57.19 97 MET A O 1
ATOM 779 N N . SER A 1 98 ? -18.666 19.260 34.080 1.00 58.84 98 SER A N 1
ATOM 780 C CA . SER A 1 98 ? -19.151 18.089 34.800 1.00 58.84 98 SER A CA 1
ATOM 781 C C . SER A 1 98 ? -19.733 17.091 33.797 1.00 58.84 98 SER A C 1
ATOM 783 O O . SER A 1 98 ? -20.929 17.118 33.512 1.00 58.84 98 SER A O 1
ATOM 785 N N . HIS A 1 99 ? -18.880 16.247 33.223 1.00 47.34 99 HIS A N 1
ATOM 786 C CA . HIS A 1 99 ? -19.293 15.138 32.376 1.00 47.34 99 HIS A CA 1
ATOM 787 C C . HIS A 1 99 ? -19.422 13.874 33.222 1.00 47.34 99 HIS A C 1
ATOM 789 O O . HIS A 1 99 ? -18.527 13.510 33.977 1.00 47.34 99 HIS A O 1
ATOM 795 N N . GLN A 1 100 ? -20.584 13.236 33.100 1.00 56.47 100 GLN A N 1
ATOM 796 C CA . GLN A 1 100 ? -20.803 11.839 33.452 1.00 56.47 100 GLN A CA 1
ATOM 797 C C . GLN A 1 100 ? -19.656 11.006 32.871 1.00 56.47 100 GLN A C 1
ATOM 799 O O . GLN A 1 100 ? -19.542 10.926 31.652 1.00 56.47 100 GLN A O 1
ATOM 804 N N . GLU A 1 101 ? -18.826 10.431 33.743 1.00 53.97 101 GLU A N 1
ATOM 805 C CA . GLU A 1 101 ? -17.775 9.464 33.415 1.00 53.97 101 GLU A CA 1
ATOM 806 C C . GLU A 1 101 ? -18.398 8.299 32.624 1.00 53.97 101 GLU A C 1
ATOM 808 O O . GLU A 1 101 ? -19.163 7.509 33.194 1.00 53.97 101 GLU A O 1
ATOM 813 N N . PRO A 1 102 ? -18.149 8.183 31.309 1.00 61.06 102 PRO A N 1
ATOM 814 C CA . PRO A 1 102 ? -18.505 6.977 30.588 1.00 61.06 102 PRO A CA 1
ATOM 815 C C . PRO A 1 102 ? -17.613 5.856 31.124 1.00 61.06 102 PRO A C 1
ATOM 817 O O . PRO A 1 102 ? -16.393 5.979 31.135 1.00 61.06 102 PRO A O 1
ATOM 820 N N . SER A 1 103 ? -18.221 4.769 31.599 1.00 69.44 103 SER A N 1
ATOM 821 C CA . SER A 1 103 ? -17.515 3.627 32.188 1.00 69.44 103 SER A CA 1
ATOM 822 C C . SER A 1 103 ? -16.322 3.191 31.323 1.00 69.44 103 SER A C 1
ATOM 824 O O . SER A 1 103 ? -16.523 2.735 30.193 1.00 69.44 103 SER A O 1
ATOM 826 N N . GLU A 1 104 ? -15.102 3.289 31.867 1.00 70.69 104 GLU A N 1
ATOM 827 C CA . GLU A 1 104 ? -13.814 3.034 31.189 1.00 70.69 104 GLU A CA 1
ATOM 828 C C . GLU A 1 104 ? -13.764 1.701 30.413 1.00 70.69 104 GLU A C 1
ATOM 830 O O . GLU A 1 104 ? -13.078 1.577 29.397 1.00 70.69 104 GLU A O 1
ATOM 835 N N . SER A 1 105 ? -14.557 0.711 30.833 1.00 73.94 105 SER A N 1
ATOM 836 C CA . SER A 1 105 ? -14.655 -0.606 30.189 1.00 73.94 105 SER A CA 1
ATOM 837 C C . SER A 1 105 ? -15.136 -0.578 28.731 1.00 73.94 105 SER A C 1
ATOM 839 O O . SER A 1 105 ? -14.778 -1.460 27.954 1.00 73.94 105 SER A O 1
ATOM 841 N N . THR A 1 106 ? -15.924 0.422 28.321 1.00 72.62 106 THR A N 1
ATOM 842 C CA . THR A 1 106 ? -16.451 0.476 26.942 1.00 72.62 106 THR A CA 1
ATOM 843 C C . THR A 1 106 ? -15.398 0.975 25.949 1.00 72.62 106 THR A C 1
ATOM 845 O O . THR A 1 106 ? -15.371 0.534 24.801 1.00 72.62 106 THR A O 1
ATOM 848 N N . PHE A 1 107 ? -14.492 1.852 26.390 1.00 74.38 107 PHE A N 1
ATOM 849 C CA . PHE A 1 107 ? -13.476 2.456 25.527 1.00 74.38 107 PHE A CA 1
ATOM 850 C C . PHE A 1 107 ? -12.367 1.465 25.149 1.00 74.38 107 PHE A C 1
ATOM 852 O O . PHE A 1 107 ? -11.935 1.425 23.998 1.00 74.38 107 PHE A O 1
ATOM 859 N N . SER A 1 108 ? -11.959 0.605 26.088 1.00 75.81 108 SER A N 1
ATOM 860 C CA . SER A 1 108 ? -10.925 -0.406 25.839 1.00 75.81 108 SER A CA 1
ATOM 861 C C . SER A 1 108 ? -11.352 -1.414 24.762 1.00 75.81 108 SER A C 1
ATOM 863 O O . SER A 1 108 ? -10.592 -1.674 23.832 1.00 75.81 108 SER A O 1
ATOM 865 N N . ASN A 1 109 ? -12.608 -1.874 24.803 1.00 76.94 109 ASN A N 1
ATOM 866 C CA . ASN A 1 109 ? -13.147 -2.803 23.805 1.00 76.94 109 ASN A CA 1
ATOM 867 C C . ASN A 1 109 ? -13.200 -2.194 22.393 1.00 76.94 109 ASN A C 1
ATOM 869 O O . ASN A 1 109 ? -12.956 -2.889 21.407 1.00 76.94 109 ASN A O 1
ATOM 873 N N . ALA A 1 110 ? -13.503 -0.896 22.285 1.00 77.75 110 ALA A N 1
ATOM 874 C CA . ALA A 1 110 ? -13.540 -0.203 21.000 1.00 77.75 110 ALA A CA 1
ATOM 875 C C . ALA A 1 110 ? -12.143 -0.101 20.361 1.00 77.75 110 ALA A C 1
ATOM 877 O O . ALA A 1 110 ? -12.007 -0.302 19.156 1.00 77.75 110 ALA A O 1
ATOM 878 N N . LEU A 1 111 ? -11.101 0.158 21.159 1.00 79.69 111 LEU A N 1
ATOM 879 C CA . LEU A 1 111 ? -9.721 0.225 20.669 1.00 79.69 111 LEU A CA 1
ATOM 880 C C . LEU A 1 111 ? -9.201 -1.133 20.185 1.00 79.69 111 LEU A C 1
ATOM 882 O O . LEU A 1 111 ? -8.527 -1.185 19.158 1.00 79.69 111 LEU A O 1
ATOM 886 N N . THR A 1 112 ? -9.546 -2.225 20.874 1.00 83.62 112 THR A N 1
ATOM 887 C CA . THR A 1 112 ? -9.191 -3.583 20.430 1.00 83.62 112 THR A CA 1
ATOM 888 C C . THR A 1 112 ? -9.831 -3.905 19.083 1.00 83.62 112 THR A C 1
ATOM 890 O O . THR A 1 112 ? -9.135 -4.323 18.162 1.00 83.62 112 THR A O 1
ATOM 893 N N . LEU A 1 113 ? -11.126 -3.607 18.926 1.00 83.81 113 LEU A N 1
ATOM 894 C CA . LEU A 1 113 ? -11.830 -3.829 17.663 1.00 83.81 113 LEU A CA 1
ATOM 895 C C . LEU A 1 113 ? -11.209 -3.029 16.507 1.00 83.81 113 LEU A C 1
ATOM 897 O O . LEU A 1 113 ? -11.076 -3.551 15.402 1.00 83.81 113 LEU A O 1
ATOM 901 N N . ILE A 1 114 ? -10.811 -1.774 16.753 1.00 84.25 114 ILE A N 1
ATOM 902 C CA . ILE A 1 114 ? -10.130 -0.942 15.750 1.00 84.25 114 ILE A CA 1
ATOM 903 C C . ILE A 1 114 ? -8.794 -1.575 15.348 1.00 84.25 114 ILE A C 1
ATOM 905 O O . ILE A 1 114 ? -8.477 -1.602 14.159 1.00 84.25 114 ILE A O 1
ATOM 909 N N . GLY A 1 115 ? -8.035 -2.114 16.306 1.00 86.31 115 GLY A N 1
ATOM 910 C CA . GLY A 1 115 ? -6.787 -2.831 16.038 1.00 86.31 115 GLY A CA 1
ATOM 911 C C . GLY A 1 115 ? -6.972 -4.001 15.071 1.00 86.31 115 GLY A C 1
ATOM 912 O O . GLY A 1 115 ? -6.206 -4.120 14.119 1.00 86.31 115 GLY A O 1
ATOM 913 N N . ASP A 1 116 ? -8.033 -4.789 15.249 1.00 89.75 116 ASP A N 1
ATOM 914 C CA . ASP A 1 116 ? -8.286 -5.994 14.448 1.00 89.75 116 ASP A CA 1
ATOM 915 C C . ASP A 1 116 ? -8.738 -5.682 13.011 1.00 89.75 116 ASP A C 1
ATOM 917 O O . ASP A 1 116 ? -8.362 -6.374 12.063 1.00 89.75 116 ASP A O 1
ATOM 921 N N . VAL A 1 117 ? -9.529 -4.621 12.815 1.00 94.31 117 VAL A N 1
ATOM 922 C CA . VAL A 1 117 ? -10.038 -4.254 11.479 1.00 94.31 117 VAL A CA 1
ATOM 923 C C . VAL A 1 117 ? -9.070 -3.378 10.683 1.00 94.31 117 VAL A C 1
ATOM 925 O O . VAL A 1 117 ? -9.160 -3.334 9.455 1.00 94.31 117 VAL A O 1
ATOM 928 N N . THR A 1 118 ? -8.136 -2.689 11.348 1.00 93.94 118 THR A N 1
ATOM 929 C CA . THR A 1 118 ? -7.206 -1.749 10.697 1.00 93.94 118 THR A CA 1
ATOM 930 C C . THR A 1 11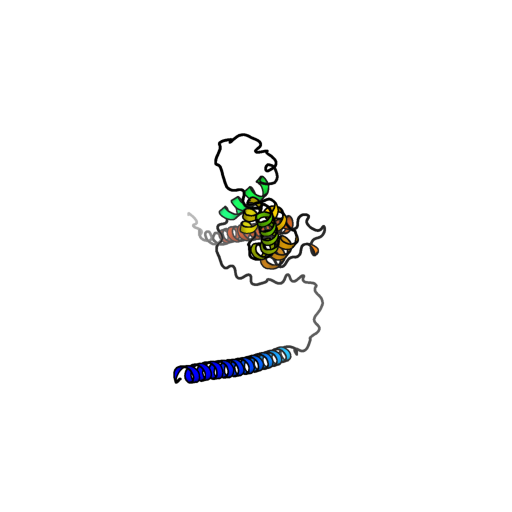8 ? -6.344 -2.426 9.620 1.00 93.94 118 THR A C 1
ATOM 932 O O . THR A 1 118 ? -6.341 -1.921 8.497 1.00 93.94 118 THR A O 1
ATOM 935 N N . PRO A 1 119 ? -5.679 -3.577 9.861 1.00 95.06 119 PRO A N 1
ATOM 936 C CA . PRO A 1 119 ? -4.935 -4.276 8.812 1.00 95.06 119 PRO A CA 1
ATOM 937 C C . PRO A 1 119 ? -5.813 -4.668 7.620 1.00 95.06 119 PRO A C 1
ATOM 939 O O . PRO A 1 119 ? -5.396 -4.546 6.474 1.00 95.06 119 PRO A O 1
ATOM 942 N N . CYS A 1 120 ? -7.061 -5.076 7.863 1.00 94.38 120 CYS A N 1
ATOM 943 C CA . CYS A 1 120 ? -7.985 -5.403 6.780 1.00 94.38 120 CYS A CA 1
ATOM 944 C C . CYS A 1 120 ? -8.265 -4.172 5.906 1.00 94.38 120 CYS A C 1
ATOM 946 O O . CYS A 1 120 ? -8.114 -4.244 4.690 1.00 94.38 120 CYS A O 1
ATOM 948 N N . ILE A 1 121 ? -8.583 -3.022 6.507 1.00 95.75 121 ILE A N 1
ATOM 949 C CA . ILE A 1 121 ? -8.839 -1.772 5.773 1.00 95.75 121 ILE A CA 1
ATOM 950 C C . ILE A 1 121 ? -7.590 -1.322 5.003 1.00 95.75 121 ILE A C 1
ATOM 952 O O . ILE A 1 121 ? -7.678 -1.021 3.812 1.00 95.75 121 ILE A O 1
ATOM 956 N N . LEU A 1 122 ? -6.428 -1.310 5.663 1.00 95.94 122 LEU A N 1
ATOM 957 C CA . LEU A 1 122 ? -5.177 -0.840 5.068 1.00 95.94 122 LEU A CA 1
ATOM 958 C C . LEU A 1 122 ? -4.670 -1.757 3.945 1.00 95.94 122 LEU A C 1
ATOM 960 O O . LEU A 1 122 ? -3.996 -1.272 3.042 1.00 95.94 122 LEU A O 1
ATOM 964 N N . SER A 1 123 ? -5.057 -3.036 3.920 1.00 95.12 123 SER A N 1
ATOM 965 C CA . SER A 1 123 ? -4.699 -3.952 2.825 1.00 95.12 123 SER A CA 1
ATOM 966 C C . SER A 1 123 ? -5.274 -3.550 1.457 1.00 95.12 123 SER A C 1
ATOM 968 O O . SER A 1 123 ? -4.750 -3.963 0.424 1.00 95.12 123 SER A O 1
ATOM 970 N N . TYR A 1 124 ? -6.320 -2.715 1.431 1.00 95.44 124 TYR A N 1
ATOM 971 C CA . TYR A 1 124 ? -6.911 -2.175 0.200 1.00 95.44 124 TYR A CA 1
ATOM 972 C C . TYR A 1 124 ? -6.303 -0.831 -0.229 1.00 95.44 124 TYR A C 1
ATOM 974 O O . TYR A 1 124 ? -6.648 -0.312 -1.294 1.00 95.44 124 TYR A O 1
ATOM 982 N N . CYS A 1 125 ? -5.441 -0.231 0.594 1.00 96.12 125 CYS A N 1
ATOM 983 C CA . CYS A 1 125 ? -4.840 1.067 0.316 1.00 96.12 125 CYS A CA 1
ATOM 984 C C . CYS A 1 125 ? -3.677 0.953 -0.678 1.00 96.12 125 CYS A C 1
ATOM 986 O O . CYS A 1 125 ? -2.927 -0.020 -0.688 1.00 96.12 125 CYS A O 1
ATOM 988 N N . ASP A 1 126 ? -3.490 1.988 -1.498 1.00 95.75 126 ASP A N 1
ATOM 989 C CA . ASP A 1 126 ? -2.267 2.152 -2.278 1.00 95.75 126 ASP A CA 1
ATOM 990 C C . ASP A 1 126 ? -1.145 2.782 -1.431 1.00 95.75 126 ASP A C 1
ATOM 992 O O . ASP A 1 126 ? -1.357 3.214 -0.296 1.00 95.75 126 ASP A O 1
ATOM 996 N N . ALA A 1 127 ? 0.076 2.834 -1.972 1.00 94.69 127 ALA A N 1
ATOM 997 C CA . ALA A 1 127 ? 1.227 3.355 -1.232 1.00 94.69 127 ALA A CA 1
ATOM 998 C C . ALA A 1 127 ? 1.023 4.791 -0.684 1.00 94.69 127 ALA A C 1
ATOM 1000 O O . ALA A 1 127 ? 1.337 5.005 0.487 1.00 94.69 127 ALA A O 1
ATOM 1001 N N . PRO A 1 128 ? 0.481 5.771 -1.445 1.00 93.69 128 PRO A N 1
ATOM 1002 C CA . PRO A 1 128 ? 0.153 7.087 -0.891 1.00 93.69 128 PRO A CA 1
ATOM 1003 C C . PRO A 1 128 ? -0.874 7.032 0.246 1.00 93.69 128 PRO A C 1
ATOM 1005 O O . PRO A 1 128 ? -0.669 7.671 1.277 1.00 93.69 128 PRO A O 1
ATOM 1008 N N . ALA A 1 129 ? -1.954 6.255 0.099 1.00 95.31 129 ALA A N 1
ATOM 1009 C CA . ALA A 1 129 ? -2.955 6.117 1.152 1.00 95.31 129 ALA A CA 1
ATOM 1010 C C . ALA A 1 129 ? -2.382 5.473 2.424 1.00 95.31 129 ALA A C 1
ATOM 1012 O O . ALA A 1 129 ? -2.702 5.937 3.515 1.00 95.31 129 ALA A O 1
ATOM 1013 N N . LEU A 1 130 ? -1.487 4.483 2.309 1.00 95.44 130 LEU A N 1
ATOM 1014 C CA . LEU A 1 130 ? -0.776 3.918 3.464 1.00 95.44 130 LEU A CA 1
ATOM 1015 C C . LEU A 1 130 ? 0.108 4.954 4.163 1.00 95.44 130 LEU A C 1
ATOM 1017 O O . LEU A 1 130 ? 0.134 5.017 5.389 1.00 95.44 130 LEU A O 1
ATOM 1021 N N . CYS A 1 131 ? 0.806 5.799 3.403 1.00 94.38 131 CYS A N 1
ATOM 1022 C CA . CYS A 1 131 ? 1.628 6.857 3.990 1.00 94.38 131 CYS A CA 1
ATOM 1023 C C . CYS A 1 131 ? 0.774 7.877 4.753 1.00 94.38 131 CYS A C 1
ATOM 1025 O O . CYS A 1 131 ? 1.133 8.264 5.859 1.00 94.38 131 CYS A O 1
ATOM 1027 N N . ASN A 1 132 ? -0.393 8.241 4.215 1.00 94.75 132 ASN A N 1
ATOM 1028 C CA . ASN A 1 132 ? -1.346 9.103 4.916 1.00 94.75 132 ASN A CA 1
ATOM 1029 C C . ASN A 1 132 ? -1.931 8.421 6.158 1.00 94.75 132 ASN A C 1
ATOM 1031 O O . ASN A 1 132 ? -2.061 9.052 7.206 1.00 94.75 132 ASN A O 1
ATOM 1035 N N . ALA A 1 133 ? -2.257 7.130 6.061 1.00 95.00 133 ALA A N 1
ATOM 1036 C CA . ALA A 1 133 ? -2.747 6.334 7.179 1.00 95.00 133 ALA A CA 1
ATOM 1037 C C . ALA A 1 133 ? -1.732 6.288 8.329 1.00 95.00 133 ALA A C 1
ATOM 1039 O O . ALA A 1 133 ? -2.122 6.406 9.492 1.00 95.00 133 ALA A O 1
ATOM 1040 N N . ALA A 1 134 ? -0.437 6.202 8.017 1.00 95.12 134 ALA A N 1
ATOM 1041 C CA . ALA A 1 134 ? 0.618 6.194 9.023 1.00 95.12 134 ALA A CA 1
ATOM 1042 C C . ALA A 1 134 ? 0.647 7.469 9.890 1.00 95.12 134 ALA A C 1
ATOM 1044 O O . ALA A 1 134 ? 1.087 7.421 11.035 1.00 95.12 134 ALA A O 1
ATOM 1045 N N . CYS A 1 135 ? 0.130 8.592 9.387 1.00 94.06 135 CYS A N 1
ATOM 1046 C CA . CYS A 1 135 ? 0.074 9.860 10.117 1.00 94.06 135 CYS A CA 1
ATOM 1047 C C . CYS A 1 135 ? -1.144 9.991 11.052 1.00 94.06 135 CYS A C 1
ATOM 1049 O O . CYS A 1 135 ? -1.236 10.970 11.789 1.00 94.06 135 CYS A O 1
ATOM 1051 N N . VAL A 1 136 ? -2.097 9.051 11.024 1.00 92.12 136 VAL A N 1
ATOM 1052 C CA . VAL A 1 136 ? -3.374 9.172 11.756 1.00 92.12 136 VAL A CA 1
ATOM 1053 C C . VAL A 1 136 ? -3.227 8.848 13.244 1.00 92.12 136 VAL A C 1
ATOM 1055 O O . VAL A 1 136 ? -3.781 9.540 14.095 1.00 92.12 136 VAL A O 1
ATOM 1058 N N . SER A 1 137 ? -2.527 7.762 13.573 1.00 92.25 137 SER A N 1
ATOM 1059 C CA . SER A 1 137 ? -2.333 7.291 14.950 1.00 92.25 137 SER A CA 1
ATO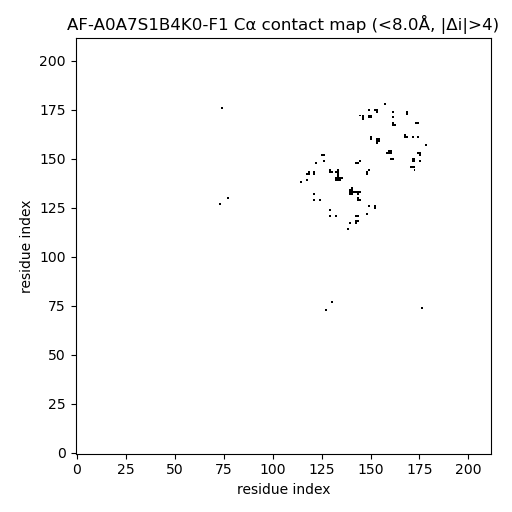M 1060 C C . SER A 1 137 ? -1.110 6.379 15.041 1.00 92.25 137 SER A C 1
ATOM 1062 O O . SER A 1 137 ? -0.666 5.846 14.029 1.00 92.25 137 SER A O 1
ATOM 1064 N N . GLN A 1 138 ? -0.594 6.131 16.249 1.00 91.38 138 GLN A N 1
ATOM 1065 C CA . GLN A 1 138 ? 0.527 5.199 16.453 1.00 91.38 138 GLN A CA 1
ATOM 1066 C C . GLN A 1 138 ? 0.195 3.772 15.992 1.00 91.38 138 GLN A C 1
ATOM 1068 O O . GLN A 1 138 ? 1.024 3.111 15.374 1.00 91.38 138 GLN A O 1
ATOM 1073 N N . THR A 1 139 ? -1.034 3.309 16.237 1.00 92.31 139 THR A N 1
ATOM 1074 C CA . THR A 1 139 ? -1.493 1.988 15.789 1.00 92.31 139 THR A CA 1
ATOM 1075 C C . THR A 1 139 ? -1.525 1.903 14.265 1.00 92.31 139 THR A C 1
ATOM 1077 O O . THR A 1 139 ? -1.029 0.939 13.692 1.00 92.31 139 THR A O 1
ATOM 1080 N N . TRP A 1 140 ? -2.060 2.928 13.595 1.00 94.88 140 TRP A N 1
ATOM 1081 C CA . TRP A 1 140 ? -2.090 2.972 12.132 1.00 94.88 140 TRP A CA 1
ATOM 1082 C C . TRP A 1 140 ? -0.687 3.106 11.542 1.00 94.88 140 TRP A C 1
ATOM 1084 O O . TRP A 1 140 ? -0.407 2.473 10.532 1.00 94.88 140 TRP A O 1
ATOM 1094 N N . ASN A 1 141 ? 0.203 3.854 12.196 1.00 95.25 141 ASN A N 1
ATOM 1095 C CA . ASN A 1 141 ? 1.613 3.958 11.832 1.00 95.25 141 ASN A CA 1
ATOM 1096 C C . ASN A 1 141 ? 2.299 2.586 11.816 1.00 95.25 141 ASN A C 1
ATOM 1098 O O . ASN A 1 141 ? 2.876 2.198 10.801 1.00 95.25 141 ASN A O 1
ATOM 1102 N N . ALA A 1 142 ? 2.171 1.826 12.907 1.00 94.81 142 ALA A N 1
ATOM 1103 C CA . ALA A 1 142 ? 2.771 0.501 13.025 1.00 94.81 142 ALA A CA 1
ATOM 1104 C C . ALA A 1 142 ? 2.262 -0.464 11.941 1.00 94.81 142 ALA A C 1
ATOM 1106 O O . ALA A 1 142 ? 3.053 -1.160 11.311 1.00 94.81 142 ALA A O 1
ATOM 1107 N N . VAL A 1 143 ? 0.950 -0.472 11.676 1.00 95.94 143 VAL A N 1
ATOM 1108 C CA . VAL A 1 143 ? 0.364 -1.352 10.653 1.00 95.94 143 VAL A CA 1
ATOM 1109 C C . VAL A 1 143 ? 0.724 -0.887 9.237 1.00 95.94 143 VAL A C 1
ATOM 1111 O O . VAL A 1 143 ? 1.105 -1.705 8.404 1.00 95.94 143 VAL A O 1
ATOM 1114 N N . ALA A 1 144 ? 0.648 0.413 8.943 1.00 96.12 144 ALA A N 1
ATOM 1115 C CA . ALA A 1 144 ? 0.924 0.956 7.611 1.00 96.12 144 ALA A CA 1
ATOM 1116 C C . ALA A 1 144 ? 2.405 0.870 7.206 1.00 96.12 144 ALA A C 1
ATOM 1118 O O . ALA A 1 144 ? 2.712 0.850 6.014 1.00 96.12 144 ALA A O 1
ATOM 1119 N N . ASN A 1 145 ? 3.326 0.813 8.172 1.00 95.50 145 ASN A N 1
ATOM 1120 C CA . ASN A 1 145 ? 4.754 0.597 7.928 1.00 95.50 145 ASN A CA 1
ATOM 1121 C C . ASN A 1 145 ? 5.200 -0.865 8.121 1.00 95.50 145 ASN A C 1
ATOM 1123 O O . ASN A 1 145 ? 6.397 -1.126 8.073 1.00 95.50 145 ASN A O 1
ATOM 1127 N N . SER A 1 146 ? 4.272 -1.813 8.294 1.00 96.12 146 SER A N 1
ATOM 1128 C CA . SER A 1 146 ? 4.605 -3.244 8.362 1.00 96.12 146 SER A CA 1
ATOM 1129 C C . SER A 1 146 ? 5.141 -3.772 7.027 1.00 96.12 146 SER A C 1
ATOM 1131 O O . SER A 1 146 ? 4.628 -3.425 5.957 1.00 96.12 146 SER A O 1
ATOM 1133 N N . ASP A 1 147 ? 6.170 -4.618 7.076 1.00 96.25 147 ASP A N 1
ATOM 1134 C CA . ASP A 1 147 ? 6.803 -5.174 5.876 1.00 96.25 147 ASP A CA 1
ATOM 1135 C C . ASP A 1 147 ? 5.819 -5.985 5.031 1.00 96.25 147 ASP A C 1
ATOM 1137 O O . ASP A 1 147 ? 5.866 -5.927 3.804 1.00 96.25 147 ASP A O 1
ATOM 1141 N N . GLU A 1 148 ? 4.867 -6.669 5.667 1.00 95.88 148 GLU A N 1
ATOM 1142 C CA . GLU A 1 148 ? 3.845 -7.471 5.000 1.00 95.88 148 GLU A CA 1
ATOM 1143 C C . GLU A 1 148 ? 2.971 -6.628 4.061 1.00 95.88 148 GLU A C 1
ATOM 1145 O O . GLU A 1 148 ? 2.675 -7.052 2.940 1.00 95.88 148 GLU A O 1
ATOM 1150 N N . MET A 1 149 ? 2.594 -5.414 4.477 1.00 96.06 149 MET A N 1
ATOM 1151 C CA . MET A 1 149 ? 1.804 -4.496 3.645 1.00 96.06 149 MET A CA 1
ATOM 1152 C C . MET A 1 149 ? 2.583 -4.054 2.407 1.00 96.06 149 MET A C 1
ATOM 1154 O O . MET A 1 149 ? 2.064 -4.060 1.286 1.00 96.06 149 MET A O 1
ATOM 1158 N N . TRP A 1 150 ? 3.851 -3.691 2.600 1.00 95.88 150 TRP A N 1
ATOM 1159 C CA . TRP A 1 150 ? 4.709 -3.234 1.512 1.00 95.88 150 TRP A CA 1
ATOM 1160 C C . TRP A 1 150 ? 5.114 -4.377 0.574 1.00 95.88 150 TRP A C 1
ATOM 1162 O O . TRP A 1 150 ? 5.186 -4.160 -0.633 1.00 95.88 150 TRP A O 1
ATOM 1172 N N . GLU A 1 151 ? 5.292 -5.596 1.083 1.00 96.00 151 GLU A N 1
ATOM 1173 C CA . GLU A 1 151 ? 5.536 -6.808 0.295 1.00 96.00 151 GLU A CA 1
ATOM 1174 C C . GLU A 1 151 ? 4.365 -7.100 -0.656 1.00 96.00 151 GLU A C 1
ATOM 1176 O O . GLU A 1 151 ? 4.576 -7.331 -1.851 1.00 96.00 151 GLU A O 1
ATOM 1181 N N . VAL A 1 152 ? 3.122 -7.027 -0.162 1.00 96.00 152 VAL A N 1
ATOM 1182 C CA . VAL A 1 152 ? 1.919 -7.201 -0.995 1.00 96.00 152 VAL A CA 1
ATOM 1183 C C . VAL A 1 152 ? 1.857 -6.135 -2.089 1.00 96.00 152 VAL A C 1
ATOM 1185 O O . VAL A 1 152 ? 1.608 -6.463 -3.253 1.00 96.00 152 VAL A O 1
ATOM 1188 N N . LEU A 1 153 ? 2.144 -4.872 -1.759 1.00 95.69 153 LEU A N 1
ATOM 1189 C CA . LEU A 1 153 ? 2.175 -3.786 -2.742 1.00 95.69 153 LEU A CA 1
ATOM 1190 C C . LEU A 1 153 ? 3.275 -3.961 -3.793 1.00 95.69 153 LEU A C 1
ATOM 1192 O O . LEU A 1 153 ? 3.016 -3.746 -4.980 1.00 95.69 153 LEU A O 1
ATOM 1196 N N . CYS A 1 154 ? 4.484 -4.357 -3.386 1.00 95.00 154 CYS A N 1
ATOM 1197 C CA . CYS A 1 154 ? 5.595 -4.639 -4.295 1.00 95.00 154 CYS A CA 1
ATOM 1198 C C . CYS A 1 154 ? 5.231 -5.752 -5.280 1.00 95.00 154 CYS A C 1
ATOM 1200 O O . CYS A 1 154 ? 5.370 -5.581 -6.496 1.00 95.00 154 CYS A O 1
ATOM 1202 N N . ARG A 1 155 ? 4.672 -6.851 -4.769 1.00 95.50 155 ARG A N 1
ATOM 1203 C CA . ARG A 1 155 ? 4.256 -7.989 -5.587 1.00 95.50 155 ARG A CA 1
ATOM 1204 C C . ARG A 1 155 ? 3.132 -7.619 -6.544 1.00 95.50 155 ARG A C 1
ATOM 1206 O O . ARG A 1 155 ? 3.209 -7.936 -7.725 1.00 95.50 155 ARG A O 1
ATOM 1213 N N . HIS A 1 156 ? 2.111 -6.916 -6.062 1.00 95.00 156 HIS A N 1
ATOM 1214 C CA . HIS A 1 156 ? 0.963 -6.542 -6.883 1.00 95.00 156 HIS A CA 1
ATOM 1215 C C . HIS A 1 156 ? 1.324 -5.514 -7.966 1.00 95.00 156 HIS A C 1
ATOM 1217 O O . HIS A 1 156 ? 0.831 -5.600 -9.089 1.00 95.00 156 HIS A O 1
ATOM 1223 N N . ARG A 1 157 ? 2.174 -4.526 -7.651 1.00 93.88 157 ARG A N 1
ATOM 1224 C CA . ARG A 1 157 ? 2.472 -3.414 -8.568 1.00 93.88 157 ARG A CA 1
ATOM 1225 C C . ARG A 1 157 ? 3.639 -3.681 -9.510 1.00 93.88 157 ARG A C 1
ATOM 1227 O O . ARG A 1 157 ? 3.601 -3.212 -10.646 1.00 93.88 157 ARG A O 1
ATOM 1234 N N . PHE A 1 158 ? 4.667 -4.381 -9.039 1.00 93.06 158 PHE A N 1
ATOM 1235 C CA . PHE A 1 158 ? 5.906 -4.598 -9.787 1.00 93.06 158 PHE A CA 1
ATOM 1236 C C . PHE A 1 158 ? 6.184 -6.072 -10.084 1.00 93.06 158 PHE A C 1
ATOM 1238 O O . PHE A 1 158 ? 7.047 -6.354 -10.907 1.00 93.06 158 PHE A O 1
ATOM 1245 N N . GLY A 1 159 ? 5.469 -7.007 -9.449 1.00 94.50 159 GLY A N 1
ATOM 1246 C CA . GLY A 1 159 ? 5.736 -8.438 -9.600 1.00 94.50 159 GLY A CA 1
ATOM 1247 C C . GLY A 1 159 ? 7.035 -8.889 -8.930 1.00 94.50 159 GLY A C 1
ATOM 1248 O O . GLY A 1 159 ? 7.605 -9.878 -9.370 1.00 94.50 159 GLY A O 1
ATOM 1249 N N . ILE A 1 160 ? 7.513 -8.158 -7.914 1.00 93.50 160 ILE A N 1
ATOM 1250 C CA . ILE A 1 160 ? 8.795 -8.408 -7.233 1.00 93.50 160 ILE A CA 1
ATOM 1251 C C . ILE A 1 160 ? 8.541 -8.672 -5.746 1.00 93.50 160 ILE A C 1
ATOM 1253 O O . ILE A 1 160 ? 7.708 -7.995 -5.136 1.00 93.50 160 ILE A O 1
ATOM 1257 N N . SER A 1 161 ? 9.278 -9.621 -5.167 1.00 94.44 161 SER A N 1
ATOM 1258 C CA . SER A 1 161 ? 9.297 -9.906 -3.724 1.00 94.44 161 SER A CA 1
ATOM 1259 C C . SER A 1 161 ? 10.584 -9.404 -3.055 1.00 94.44 161 SER A C 1
ATOM 1261 O O . SER A 1 161 ? 11.658 -9.449 -3.652 1.00 94.44 161 SER A O 1
ATOM 1263 N N . SER A 1 162 ? 10.512 -8.985 -1.787 1.00 92.19 162 SER A N 1
ATOM 1264 C CA . SER A 1 162 ? 11.695 -8.655 -0.966 1.00 92.19 162 SER A CA 1
ATOM 1265 C C . SER A 1 162 ? 12.712 -9.795 -0.879 1.00 92.19 162 SER A C 1
ATOM 1267 O O . SER A 1 162 ? 13.915 -9.543 -0.864 1.00 92.19 162 SER A O 1
ATOM 1269 N N . SER A 1 163 ? 12.242 -11.044 -0.894 1.00 92.19 163 SER A N 1
ATOM 1270 C CA . SER A 1 163 ? 13.081 -12.248 -0.823 1.00 92.19 163 SER A CA 1
ATOM 1271 C C . SER A 1 163 ? 13.936 -12.504 -2.072 1.00 92.19 163 SER A C 1
ATOM 1273 O O . SER A 1 163 ? 14.921 -13.237 -2.006 1.00 92.19 163 SER A O 1
ATOM 1275 N N . GLU A 1 164 ? 13.585 -11.892 -3.205 1.00 90.94 164 GLU A N 1
ATOM 1276 C CA . GLU A 1 164 ? 14.300 -12.031 -4.480 1.00 90.94 164 GLU A CA 1
ATOM 1277 C C . GLU A 1 164 ? 15.505 -11.084 -4.574 1.00 90.94 164 GLU A C 1
ATOM 1279 O O . GLU A 1 164 ? 16.350 -11.226 -5.461 1.00 90.94 164 GLU A O 1
ATOM 1284 N N . VAL A 1 165 ? 15.600 -10.116 -3.658 1.00 88.75 165 VAL A N 1
ATOM 1285 C CA . VAL A 1 165 ? 16.656 -9.106 -3.633 1.00 88.75 165 VAL A CA 1
ATOM 1286 C C . VAL A 1 165 ? 17.682 -9.469 -2.564 1.00 88.75 165 VAL A C 1
ATOM 1288 O O . VAL A 1 165 ? 17.345 -9.720 -1.410 1.00 88.75 165 VAL A O 1
ATOM 1291 N N . LEU A 1 166 ? 18.959 -9.498 -2.954 1.00 88.69 166 LEU A N 1
ATOM 1292 C CA . LEU A 1 166 ? 20.084 -9.759 -2.057 1.00 88.69 166 LEU A CA 1
ATOM 1293 C C . LEU A 1 166 ? 21.017 -8.536 -2.008 1.00 88.69 166 LEU A C 1
ATOM 1295 O O . LEU A 1 166 ? 21.552 -8.151 -3.051 1.00 88.69 166 LEU A O 1
ATOM 1299 N N . PRO A 1 167 ? 21.268 -7.951 -0.821 1.00 85.44 167 PRO A N 1
ATOM 1300 C CA . PRO A 1 167 ? 20.660 -8.289 0.472 1.00 85.44 167 PRO A CA 1
ATOM 1301 C C . PRO A 1 167 ? 19.164 -7.912 0.531 1.00 85.44 167 PRO A C 1
ATOM 1303 O O . PRO A 1 167 ? 18.752 -7.010 -0.206 1.00 85.44 167 PRO A O 1
ATOM 1306 N N . PRO A 1 168 ? 18.363 -8.558 1.405 1.00 81.19 168 PRO A N 1
ATOM 1307 C CA . PRO A 1 168 ? 16.968 -8.183 1.595 1.00 81.19 168 PRO A CA 1
ATOM 1308 C C . PRO A 1 168 ? 16.850 -6.703 1.988 1.00 81.19 168 PRO A C 1
ATOM 1310 O O . PRO A 1 168 ? 17.640 -6.227 2.811 1.00 81.19 168 PRO A O 1
ATOM 1313 N N . PRO A 1 169 ? 15.905 -5.961 1.395 1.00 85.12 169 PRO A N 1
ATOM 1314 C CA . PRO A 1 169 ? 15.702 -4.556 1.705 1.00 85.12 169 PRO A CA 1
ATOM 1315 C C . PRO A 1 169 ? 15.074 -4.415 3.095 1.00 85.12 169 PRO A C 1
ATOM 1317 O O . PRO A 1 169 ? 14.012 -4.972 3.348 1.00 85.12 169 PRO A O 1
ATOM 1320 N N . ASP A 1 170 ? 15.716 -3.637 3.964 1.00 86.19 170 ASP A N 1
ATOM 1321 C CA . ASP A 1 170 ? 15.212 -3.295 5.296 1.00 86.19 170 ASP A CA 1
ATOM 1322 C C . ASP A 1 170 ? 15.038 -1.766 5.398 1.00 86.19 170 ASP A C 1
ATOM 1324 O O . ASP A 1 170 ? 16.039 -1.038 5.321 1.00 86.19 170 ASP A O 1
ATOM 1328 N N . PRO A 1 171 ? 13.799 -1.242 5.497 1.00 89.88 171 PRO A N 1
ATOM 1329 C CA . PRO A 1 171 ? 12.510 -1.952 5.433 1.00 89.88 171 PRO A CA 1
ATOM 1330 C C . PRO A 1 171 ? 12.080 -2.296 3.991 1.00 89.88 171 PRO A C 1
ATOM 1332 O O . PRO A 1 171 ? 12.540 -1.677 3.024 1.00 89.88 171 PRO A O 1
ATOM 1335 N N . THR A 1 172 ? 11.095 -3.187 3.821 1.00 94.00 172 THR A N 1
ATOM 1336 C CA . THR A 1 172 ? 10.529 -3.581 2.506 1.00 94.00 172 THR A CA 1
ATOM 1337 C C . THR A 1 172 ? 9.960 -2.387 1.737 1.00 94.00 172 THR A C 1
ATOM 1339 O O . THR A 1 172 ? 10.018 -2.328 0.507 1.00 94.00 172 THR A O 1
ATOM 1342 N N . LYS A 1 173 ? 9.492 -1.357 2.448 1.00 93.38 173 LYS A N 1
ATOM 1343 C CA . LYS A 1 173 ? 9.105 -0.055 1.880 1.00 93.38 173 LYS A CA 1
ATOM 1344 C C . LYS A 1 173 ? 10.188 0.553 0.977 1.00 93.38 173 LYS A C 1
ATOM 1346 O O . LYS A 1 173 ? 9.869 1.191 -0.029 1.00 93.38 173 LYS A O 1
ATOM 1351 N N . MET A 1 174 ? 11.468 0.327 1.284 1.00 91.69 174 MET A N 1
ATOM 1352 C CA . MET A 1 174 ? 12.589 0.788 0.462 1.00 91.69 174 MET A CA 1
ATOM 1353 C C . MET A 1 174 ? 12.575 0.148 -0.930 1.00 91.69 174 MET A C 1
ATOM 1355 O O . MET A 1 174 ? 12.823 0.837 -1.921 1.00 91.69 174 MET A O 1
ATOM 1359 N N . LEU A 1 175 ? 12.222 -1.137 -1.028 1.00 93.12 175 LEU A N 1
ATOM 1360 C CA . LEU A 1 175 ? 12.088 -1.832 -2.309 1.00 93.12 175 LEU A CA 1
ATOM 1361 C C . LEU A 1 175 ? 11.064 -1.142 -3.204 1.00 93.12 175 LEU A C 1
ATOM 1363 O O . LEU A 1 175 ? 11.352 -0.866 -4.368 1.00 93.12 175 LEU A O 1
ATOM 1367 N N . TYR A 1 176 ? 9.900 -0.809 -2.642 1.00 93.88 176 TYR A N 1
ATOM 1368 C CA . TYR A 1 176 ? 8.843 -0.115 -3.370 1.00 93.88 176 TYR A CA 1
ATOM 1369 C C . TYR A 1 176 ? 9.346 1.224 -3.923 1.00 93.88 176 TYR A C 1
ATOM 1371 O O . TYR A 1 176 ? 9.138 1.536 -5.096 1.00 93.88 176 TYR A O 1
ATOM 1379 N N . ILE A 1 177 ? 10.046 2.009 -3.096 1.00 91.38 177 ILE A N 1
ATOM 1380 C CA . ILE A 1 177 ? 10.597 3.313 -3.488 1.00 91.38 177 ILE A CA 1
ATOM 1381 C C . ILE A 1 177 ? 11.622 3.156 -4.618 1.00 91.38 177 ILE A C 1
ATOM 1383 O O . ILE A 1 177 ? 11.585 3.918 -5.587 1.00 91.38 177 ILE A O 1
ATOM 1387 N N . LEU A 1 178 ? 12.531 2.184 -4.516 1.00 89.62 178 LEU A N 1
ATOM 1388 C CA . LEU A 1 178 ? 13.561 1.938 -5.526 1.00 89.62 178 LEU A CA 1
ATOM 1389 C C . LEU A 1 178 ? 12.958 1.464 -6.852 1.00 89.62 178 LEU A C 1
ATOM 1391 O O . LEU A 1 178 ? 13.277 2.036 -7.895 1.00 89.62 178 LEU A O 1
ATOM 1395 N N . ALA A 1 179 ? 12.052 0.485 -6.812 1.00 91.38 179 ALA A N 1
ATOM 1396 C CA . ALA A 1 179 ? 11.356 -0.020 -7.994 1.00 91.38 179 ALA A CA 1
ATOM 1397 C C . ALA A 1 179 ? 10.572 1.099 -8.693 1.00 91.38 179 ALA A C 1
ATOM 1399 O O . ALA A 1 179 ? 10.653 1.274 -9.911 1.00 91.38 179 ALA A O 1
ATOM 1400 N N . TYR A 1 180 ? 9.879 1.928 -7.908 1.00 91.12 180 TYR A N 1
ATOM 1401 C CA . TYR A 1 180 ? 9.132 3.063 -8.429 1.00 91.12 180 TYR A CA 1
ATOM 1402 C C . TYR A 1 180 ? 10.039 4.114 -9.088 1.00 91.12 180 TYR A C 1
ATOM 1404 O O . TYR A 1 180 ? 9.733 4.598 -10.180 1.00 91.12 180 TYR A O 1
ATOM 1412 N N . LYS A 1 181 ? 11.170 4.459 -8.456 1.00 89.38 181 LYS A N 1
ATOM 1413 C CA . LYS A 1 181 ? 12.152 5.405 -9.012 1.00 89.38 181 LYS A CA 1
ATOM 1414 C C . LYS A 1 181 ? 12.734 4.908 -10.333 1.00 89.38 181 LYS A C 1
ATOM 1416 O O . LYS A 1 181 ? 12.732 5.663 -11.301 1.00 89.38 181 LYS A O 1
ATOM 1421 N N . GLN A 1 182 ? 13.152 3.643 -10.395 1.00 89.56 182 GLN A N 1
ATOM 1422 C CA . GLN A 1 182 ? 13.682 3.047 -11.625 1.00 89.56 182 GLN A CA 1
ATOM 1423 C C . GLN A 1 182 ? 12.660 3.105 -12.762 1.00 89.56 182 GLN A C 1
ATOM 1425 O O . GLN A 1 182 ? 12.983 3.537 -13.866 1.00 89.56 182 GLN A O 1
ATOM 1430 N N . LEU A 1 183 ? 11.407 2.741 -12.481 1.00 87.19 183 LEU A N 1
ATOM 1431 C CA . LEU A 1 183 ? 10.337 2.802 -13.469 1.00 87.19 183 LEU A CA 1
ATOM 1432 C C . LEU A 1 183 ? 10.104 4.240 -13.965 1.00 87.19 183 LEU A C 1
ATOM 1434 O O . LEU A 1 183 ? 9.981 4.471 -15.169 1.00 87.19 183 LEU A O 1
ATOM 1438 N N . LYS A 1 184 ? 10.097 5.223 -13.055 1.00 85.94 184 LYS A N 1
ATOM 1439 C CA . LYS A 1 184 ? 9.960 6.645 -13.405 1.00 85.94 184 LYS A CA 1
ATOM 1440 C C . LYS A 1 184 ? 11.110 7.130 -14.292 1.00 85.94 184 LYS A C 1
ATOM 1442 O O . LYS A 1 184 ? 10.861 7.853 -15.256 1.00 85.94 184 LYS A O 1
ATOM 1447 N N . ASP A 1 185 ? 12.343 6.725 -14.000 1.00 83.44 185 ASP A N 1
ATOM 1448 C CA . ASP A 1 185 ? 13.513 7.087 -14.803 1.00 83.44 185 ASP A CA 1
ATOM 1449 C C . ASP A 1 185 ? 13.448 6.484 -16.213 1.00 83.44 185 ASP A C 1
ATOM 1451 O O . ASP A 1 185 ? 13.722 7.185 -17.187 1.00 83.44 185 ASP A O 1
ATOM 1455 N N . VAL A 1 186 ? 13.008 5.227 -16.349 1.00 84.88 186 VAL A N 1
ATOM 1456 C CA . VAL A 1 186 ? 12.785 4.589 -17.660 1.00 84.88 186 VAL A CA 1
ATOM 1457 C C . VAL A 1 186 ? 11.756 5.370 -18.479 1.00 84.88 186 VAL A C 1
ATOM 1459 O O . VAL A 1 186 ? 11.999 5.663 -19.652 1.00 84.88 186 VAL A O 1
ATOM 1462 N N . PHE A 1 187 ? 10.638 5.771 -17.866 1.00 81.50 187 PHE A N 1
ATOM 1463 C CA . PHE A 1 187 ? 9.620 6.565 -18.555 1.00 81.50 187 PHE A CA 1
ATOM 1464 C C . PHE A 1 187 ? 10.127 7.947 -18.971 1.00 81.50 187 PHE A C 1
ATOM 1466 O O . PHE A 1 187 ? 9.907 8.348 -20.114 1.00 81.50 187 PHE A O 1
ATOM 1473 N N . ARG A 1 188 ? 10.845 8.657 -18.091 1.00 84.25 188 ARG A N 1
ATOM 1474 C CA . ARG A 1 188 ? 11.424 9.969 -18.418 1.00 84.25 188 ARG A CA 1
ATOM 1475 C C . ARG A 1 188 ? 12.399 9.863 -19.596 1.00 84.25 188 ARG A C 1
ATOM 1477 O O . ARG A 1 188 ? 12.242 10.569 -20.587 1.00 84.25 188 ARG A O 1
ATOM 1484 N N . ASN A 1 189 ? 13.322 8.903 -19.540 1.00 80.75 189 ASN A N 1
ATOM 1485 C CA . ASN A 1 189 ? 14.324 8.694 -20.589 1.00 80.75 189 ASN A CA 1
ATOM 1486 C C . ASN A 1 189 ? 13.692 8.266 -21.929 1.00 80.75 189 ASN A C 1
ATOM 1488 O O . ASN A 1 189 ? 14.183 8.629 -23.002 1.00 80.75 189 ASN A O 1
ATOM 1492 N N . SER A 1 190 ? 12.588 7.511 -21.890 1.00 80.06 190 SER A N 1
ATOM 1493 C CA . SER A 1 190 ? 11.847 7.122 -23.093 1.00 80.06 190 SER A CA 1
ATOM 1494 C C . SER A 1 190 ? 11.162 8.311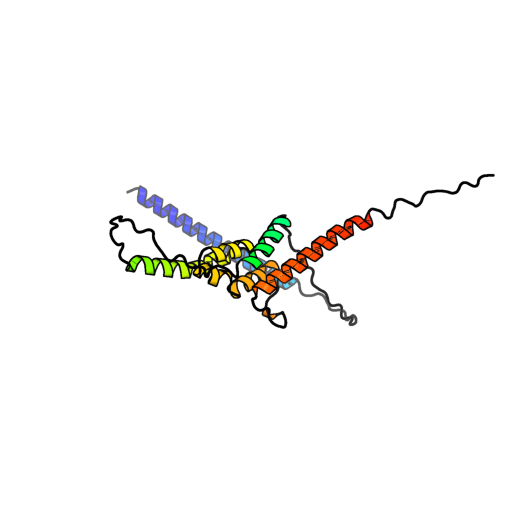 -23.770 1.00 80.06 190 SER A C 1
ATOM 1496 O O . SER A 1 190 ? 11.097 8.342 -25.000 1.00 80.06 190 SER A O 1
ATOM 1498 N N . MET A 1 191 ? 10.646 9.281 -23.009 1.00 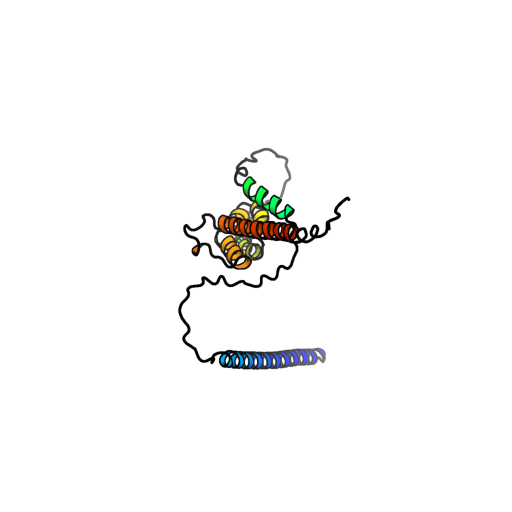72.38 191 MET A N 1
ATOM 1499 C CA . MET A 1 191 ? 10.006 10.469 -23.586 1.00 72.38 191 MET A CA 1
ATOM 1500 C C . MET A 1 191 ? 11.028 11.418 -24.217 1.00 72.38 191 MET A C 1
ATOM 1502 O O . MET A 1 191 ? 10.791 11.925 -25.315 1.00 72.38 191 MET A O 1
ATOM 1506 N N . ASP A 1 192 ? 12.199 11.565 -23.597 1.00 72.12 192 ASP A N 1
ATOM 1507 C CA . ASP A 1 192 ? 13.297 12.375 -24.136 1.00 72.12 192 ASP A CA 1
ATOM 1508 C C . ASP A 1 192 ? 13.913 11.753 -25.404 1.00 72.12 192 ASP A C 1
ATOM 1510 O O . ASP A 1 192 ? 14.386 12.447 -26.300 1.00 72.12 192 ASP A O 1
ATOM 1514 N N . SER A 1 193 ? 13.856 10.429 -25.557 1.00 61.34 193 SER A N 1
ATOM 1515 C CA . SER A 1 193 ? 14.394 9.755 -26.749 1.00 61.34 193 SER A CA 1
ATOM 1516 C C . SER A 1 193 ? 13.518 9.939 -27.999 1.00 61.34 193 SER A C 1
ATOM 1518 O O . SER A 1 193 ? 14.013 9.870 -29.127 1.00 61.34 193 SER A O 1
ATOM 1520 N N . HIS A 1 194 ? 12.223 10.234 -27.834 1.00 54.94 194 HIS A N 1
ATOM 1521 C CA . HIS A 1 194 ? 11.309 10.470 -28.958 1.00 54.94 194 HIS A CA 1
ATOM 1522 C C . HIS A 1 194 ? 11.420 11.876 -29.571 1.00 54.94 194 HIS A C 1
ATOM 1524 O O . HIS A 1 194 ? 10.937 12.081 -30.688 1.00 54.94 194 HIS A O 1
ATOM 1530 N N . CYS A 1 195 ? 12.088 12.832 -28.914 1.00 53.94 195 CYS A N 1
ATOM 1531 C CA . CYS A 1 195 ? 12.343 14.149 -29.506 1.00 53.94 195 CYS A CA 1
ATOM 1532 C C . CYS A 1 195 ? 13.630 14.200 -30.354 1.00 53.94 195 CYS A C 1
ATOM 1534 O O . CYS A 1 195 ? 13.721 15.032 -31.257 1.00 53.94 195 CYS A O 1
ATOM 1536 N N . PHE A 1 196 ? 14.570 13.260 -30.182 1.00 50.62 196 PHE A N 1
ATOM 1537 C CA . PHE A 1 196 ? 15.794 13.209 -30.996 1.00 50.62 196 PHE A CA 1
ATOM 1538 C C . PHE A 1 196 ? 15.604 12.607 -32.399 1.00 50.62 196 PHE A C 1
ATOM 1540 O O . PHE A 1 196 ? 16.320 12.990 -33.322 1.00 50.62 196 PHE A O 1
ATOM 1547 N N . PHE A 1 197 ? 14.602 11.747 -32.621 1.00 51.75 197 PHE A N 1
ATOM 1548 C CA . PHE A 1 197 ? 14.360 11.147 -33.946 1.00 51.75 197 PHE A CA 1
ATOM 1549 C C . PHE A 1 197 ? 13.570 12.028 -34.929 1.00 51.75 197 PHE A C 1
ATOM 1551 O O . PHE A 1 197 ? 13.418 11.657 -36.094 1.00 51.75 197 PHE A O 1
ATOM 1558 N N . ARG A 1 198 ? 13.080 13.205 -34.510 1.00 47.94 198 ARG A N 1
ATOM 1559 C CA . ARG A 1 198 ? 12.279 14.086 -35.383 1.00 47.94 198 ARG A CA 1
ATOM 1560 C C . ARG A 1 198 ? 13.056 15.235 -36.036 1.00 47.94 198 ARG A C 1
ATOM 1562 O O . ARG A 1 198 ? 12.451 15.993 -36.784 1.00 47.94 198 ARG A O 1
ATOM 1569 N N . ASN A 1 199 ? 14.373 15.335 -35.826 1.00 42.72 199 ASN A N 1
ATOM 1570 C CA . ASN A 1 199 ? 15.210 16.394 -36.418 1.00 42.72 199 ASN A CA 1
ATOM 1571 C C . ASN A 1 199 ? 16.347 15.901 -37.334 1.00 42.72 199 ASN A C 1
ATOM 1573 O O . ASN A 1 199 ? 17.194 16.693 -37.733 1.00 42.72 199 ASN A O 1
ATOM 1577 N N . SER A 1 200 ? 16.359 14.627 -37.739 1.00 49.44 200 SER A N 1
ATOM 1578 C CA . SER A 1 200 ? 17.429 14.079 -38.596 1.00 49.44 200 SER A CA 1
ATOM 1579 C C . SER A 1 200 ? 17.139 14.106 -40.106 1.00 49.44 200 SER A C 1
ATOM 1581 O O . SER A 1 200 ? 17.963 13.628 -40.878 1.00 49.44 200 SER A O 1
ATOM 1583 N N . TYR A 1 201 ? 16.012 14.675 -40.560 1.00 51.22 201 TYR A N 1
ATOM 1584 C CA . TYR A 1 201 ? 15.652 14.712 -41.994 1.00 51.22 201 TYR A CA 1
ATOM 1585 C C . TYR A 1 201 ? 15.579 16.115 -42.611 1.00 51.22 201 TYR A C 1
ATOM 1587 O O . TYR A 1 201 ? 15.199 16.250 -43.771 1.00 51.22 201 TYR A O 1
ATOM 1595 N N . PHE A 1 202 ? 15.965 17.170 -41.888 1.00 51.62 202 PHE A N 1
ATOM 1596 C CA . PHE A 1 202 ? 15.928 18.539 -42.414 1.00 51.62 202 PHE A CA 1
ATOM 1597 C C . PHE A 1 202 ? 17.336 19.127 -42.527 1.00 51.62 202 PHE A C 1
ATOM 1599 O O . PHE A 1 202 ? 17.697 20.017 -41.769 1.00 51.62 202 PHE A O 1
ATOM 1606 N N . THR A 1 203 ? 18.162 18.576 -43.425 1.00 50.31 203 THR A N 1
ATOM 1607 C CA . THR A 1 203 ? 19.254 19.276 -44.154 1.00 50.31 203 THR A CA 1
ATOM 1608 C C . THR A 1 203 ? 20.014 18.303 -45.072 1.00 50.31 203 THR A C 1
ATOM 1610 O O . THR A 1 203 ? 21.221 18.116 -44.984 1.00 50.31 203 THR A O 1
ATOM 1613 N N . GLN A 1 204 ? 19.310 17.690 -46.024 1.00 54.81 204 GLN A N 1
ATOM 1614 C CA . GLN A 1 204 ? 19.924 17.249 -47.282 1.00 54.81 204 GLN A CA 1
ATOM 1615 C C . GLN A 1 204 ? 19.192 17.939 -48.429 1.00 54.81 204 GLN A C 1
ATOM 1617 O O . GLN A 1 204 ? 18.358 17.331 -49.081 1.00 54.81 204 GLN A O 1
ATOM 1622 N N . ASN A 1 205 ? 19.428 19.241 -48.599 1.00 50.03 205 ASN A N 1
ATOM 1623 C CA . ASN A 1 205 ? 19.203 19.971 -49.851 1.00 50.03 205 ASN A CA 1
ATOM 1624 C C . ASN A 1 205 ? 19.697 21.417 -49.698 1.00 50.03 205 ASN A C 1
ATOM 1626 O O . ASN A 1 205 ? 18.914 22.346 -49.530 1.00 50.03 205 ASN A O 1
ATOM 1630 N N . ILE A 1 206 ? 21.011 21.618 -49.782 1.00 51.81 206 ILE A N 1
ATOM 1631 C CA . ILE A 1 206 ? 21.534 22.823 -50.431 1.00 51.81 206 ILE A CA 1
ATOM 1632 C C . ILE A 1 206 ? 22.395 22.312 -51.574 1.00 51.81 206 ILE A C 1
ATOM 1634 O O . ILE A 1 206 ? 23.539 21.896 -51.404 1.00 51.81 206 ILE A O 1
ATOM 1638 N N . GLN A 1 207 ? 21.746 22.234 -52.730 1.00 54.09 207 GLN A N 1
ATOM 1639 C CA . GLN A 1 207 ? 22.366 21.913 -53.995 1.00 54.09 207 GLN A CA 1
ATOM 1640 C C . GLN A 1 207 ? 23.397 22.984 -54.357 1.00 54.09 207 GLN A C 1
ATOM 1642 O O . GLN A 1 207 ? 23.194 24.181 -54.160 1.00 54.09 207 GLN A O 1
ATOM 1647 N N . PHE A 1 208 ? 24.497 22.486 -54.908 1.00 49.59 208 PHE A N 1
ATOM 1648 C CA . PHE A 1 208 ? 25.460 23.172 -55.754 1.00 49.59 208 PHE A CA 1
ATOM 1649 C C . PHE A 1 208 ? 24.855 24.310 -56.592 1.00 49.59 208 PHE A C 1
ATOM 1651 O O . PHE A 1 208 ? 23.951 24.084 -57.392 1.00 49.59 208 PHE A O 1
ATOM 1658 N N . LEU A 1 209 ? 25.484 25.485 -56.536 1.00 40.28 209 LEU A N 1
ATOM 1659 C CA . LEU A 1 209 ? 25.593 26.368 -57.696 1.00 40.28 209 LEU A CA 1
ATOM 1660 C C . LEU A 1 209 ? 27.063 26.777 -57.862 1.00 40.28 209 LEU A C 1
ATOM 1662 O O . LEU A 1 209 ? 27.616 27.401 -56.954 1.00 40.28 209 LEU A O 1
ATOM 1666 N N . PRO A 1 210 ? 27.714 26.456 -58.996 1.00 54.44 210 PRO A N 1
ATOM 1667 C CA . PRO A 1 210 ? 28.982 27.068 -59.352 1.00 54.44 210 PRO A CA 1
ATOM 1668 C C . PRO A 1 210 ? 28.705 28.486 -59.870 1.00 54.44 210 PRO A C 1
ATOM 1670 O O . PRO A 1 210 ? 27.911 28.676 -60.792 1.00 54.44 210 PRO A O 1
ATOM 1673 N N . ARG A 1 211 ? 29.349 29.495 -59.276 1.00 48.56 211 ARG A N 1
ATOM 1674 C CA . ARG A 1 211 ? 29.464 30.812 -59.911 1.00 48.56 211 ARG A CA 1
ATOM 1675 C C . ARG A 1 211 ? 30.593 30.748 -60.936 1.00 48.56 211 ARG A C 1
ATOM 1677 O O . ARG A 1 211 ? 31.732 30.475 -60.560 1.00 48.56 211 ARG A O 1
ATOM 1684 N N . PHE A 1 212 ? 30.231 30.968 -62.196 1.00 63.91 212 PHE A N 1
ATOM 1685 C CA . PHE A 1 212 ? 31.127 31.482 -63.229 1.00 63.91 212 PHE A CA 1
ATOM 1686 C C . PHE A 1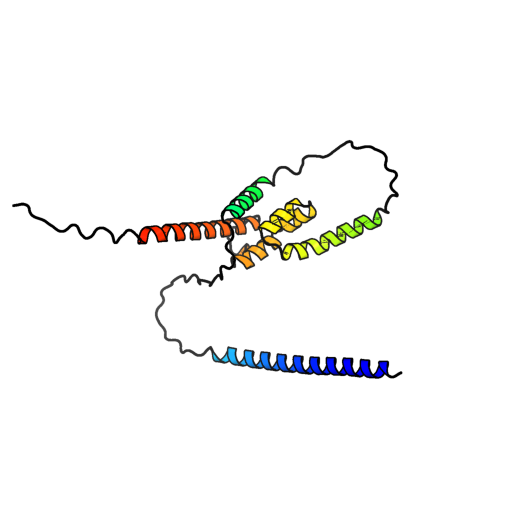 212 ? 31.395 32.970 -62.992 1.00 63.91 212 PHE A C 1
ATOM 1688 O O . PHE A 1 212 ? 30.493 33.640 -62.431 1.00 63.91 212 PHE A O 1
#

Solvent-accessible surface area (backbone atoms only — not comparable to full-atom values): 13712 Å² total; per-residue (Å²): 121,73,74,61,60,57,54,54,53,52,53,53,54,53,54,54,52,51,56,53,51,52,54,57,51,53,57,53,52,56,54,54,56,64,60,64,72,73,75,78,81,77,88,84,77,94,74,80,95,71,94,68,89,75,79,80,81,73,87,76,82,85,77,78,92,70,62,73,64,60,56,52,50,51,58,53,50,69,73,63,65,87,77,66,95,83,71,81,88,82,85,85,86,85,75,94,71,96,66,82,79,73,67,68,74,60,57,56,56,52,55,53,54,50,62,69,48,44,60,64,60,55,70,75,48,53,75,68,54,29,57,57,42,31,72,73,40,72,70,41,26,56,56,50,68,30,50,68,57,35,38,52,49,27,35,74,76,72,70,43,55,53,87,79,41,86,75,63,52,85,55,33,58,52,49,46,53,50,54,50,50,54,52,51,50,53,53,52,56,54,59,61,55,62,64,64,74,75,67,80,80,82,83,88,79,83,78,89,77,85,84,129

InterPro domains:
  IPR001810 F-box domain [PF12937] (120-155)
  IPR036047 F-box-like domain superfamily [SSF81383] (116-200)
  IPR052121 F-box Protein Family Substrate Recognition Components [PTHR46550] (7-185)

Mean predicted aligned error: 18.24 Å

Radius of gyration: 31.24 Å; Cα contacts (8 Å, |Δi|>4): 62; chains: 1; bounding box: 86×63×98 Å

Foldseek 3Di:
DVVVVVVVVVVVVVVVVVVVVVVVVVVVVVVVVVVVVPPPDDDDDDDDDDDDPDDDDDPPPPDDDDDPVVVVVLVVVLVPPPPPPPDDPDDDDDDDDPDDPDPPVVVVVVVVVCLVCLLVVLLPDALSVLSVQLVPDVSSVCSSQDQVSLQSNCCVPPVDGLVVDPPRDVRSVVVVVVSVVVVVVVVVVVVVVVVVVPPPPPDPDPDDDDDD